Protein AF-A0A671T9F7-F1 (afdb_monomer)

Foldseek 3Di:
DDDDPPPPVVVVVLLCLQLVLLVVLLVVLVVLLVQLVVVVVVVVVVPPDDDDDPDPDVSVVSNVSSVVSNVVSVVSNVVSVVCVVCVVVVLVVVLVVQLVVQLVLLLCCVVDPVSVVVNCCLCVVQLAAHAVFVCSCVNPQPPGDDPVSRVRRGPRHSSVSVVVVVVVVSVVVSVVSVVVVVVVVVVVVD

Sequence (190 aa):
QYGSESCNWSDYIFKYLLVTSNLLFSVLGLVTLVVGLWGLINKESFAQEKISGIGTDPMLLFCFLGLVLALLSLMGCVGALRENMCLLHLQGQIAEYLRSGMLAAMVRYQDDLDLRFITDEIQTGLQCCGADTYRDWEINELEGPNKDKQELNRNTHVTDIIINSNIIILSLIIIIKFIIFVILLTVIIS

Structure (mmCIF, N/CA/C/O backbone):
data_AF-A0A671T9F7-F1
#
_entry.id   AF-A0A671T9F7-F1
#
loop_
_atom_site.group_PDB
_atom_site.id
_atom_site.type_symbol
_atom_site.label_atom_id
_atom_site.label_alt_id
_atom_site.label_comp_id
_atom_site.label_asym_id
_atom_site.label_entity_id
_atom_site.label_seq_id
_atom_site.pdbx_PDB_ins_code
_atom_site.Cartn_x
_atom_site.Cartn_y
_atom_site.Cartn_z
_atom_site.occupancy
_atom_site.B_iso_or_equiv
_atom_site.auth_seq_id
_atom_site.auth_comp_id
_atom_site.auth_asym_id
_atom_site.auth_atom_id
_atom_site.pdbx_PDB_model_num
ATOM 1 N N . GLN A 1 1 ? 8.275 -19.796 -24.491 1.00 28.75 1 GLN A N 1
ATOM 2 C CA . GLN A 1 1 ? 8.482 -20.724 -23.362 1.00 28.75 1 GLN A CA 1
ATOM 3 C C . GLN A 1 1 ? 7.890 -20.027 -22.146 1.00 28.75 1 GLN A C 1
ATOM 5 O O . GLN A 1 1 ? 8.387 -18.974 -21.780 1.00 28.75 1 GLN A O 1
ATOM 10 N N . TYR A 1 2 ? 6.740 -20.508 -21.664 1.00 28.69 2 TYR A N 1
ATOM 11 C CA . TYR A 1 2 ? 6.030 -19.972 -20.495 1.00 28.69 2 TYR A CA 1
ATOM 12 C C . TYR A 1 2 ? 6.925 -20.164 -19.263 1.00 28.69 2 TYR A C 1
ATOM 14 O O . TYR A 1 2 ? 7.095 -21.290 -18.800 1.00 28.69 2 TYR A O 1
ATOM 22 N N . GLY A 1 3 ? 7.576 -19.094 -18.813 1.00 26.33 3 GLY A N 1
ATOM 23 C CA . GLY A 1 3 ? 8.544 -19.109 -17.722 1.00 26.33 3 GLY A CA 1
ATOM 24 C C . GLY A 1 3 ? 8.039 -18.273 -16.557 1.00 26.33 3 GLY A C 1
ATOM 25 O O . GLY A 1 3 ? 8.060 -17.053 -16.632 1.00 26.33 3 GLY A O 1
ATOM 26 N N . SER A 1 4 ? 7.587 -18.977 -15.518 1.00 29.03 4 SER A N 1
ATOM 27 C CA . SER A 1 4 ? 7.394 -18.518 -14.137 1.00 29.03 4 SER A CA 1
ATOM 28 C C . SER A 1 4 ? 6.513 -17.283 -13.909 1.00 29.03 4 SER A C 1
ATOM 30 O O . SER A 1 4 ? 6.998 -16.218 -13.537 1.00 29.03 4 SER A O 1
ATOM 32 N N . GLU A 1 5 ? 5.192 -17.487 -13.922 1.00 39.34 5 GLU A N 1
ATOM 33 C CA . GLU A 1 5 ? 4.352 -16.887 -12.877 1.00 39.34 5 GLU A CA 1
ATOM 34 C C . GLU A 1 5 ? 4.777 -17.520 -11.542 1.00 39.34 5 GLU A C 1
ATOM 36 O O . GLU A 1 5 ? 4.206 -18.509 -11.076 1.00 39.34 5 GLU A O 1
ATOM 41 N N . SER A 1 6 ? 5.864 -17.018 -10.956 1.00 34.47 6 SER A N 1
ATOM 42 C CA . SER A 1 6 ? 6.226 -17.346 -9.583 1.00 34.47 6 SER A CA 1
ATOM 43 C C . SER A 1 6 ? 5.101 -16.821 -8.704 1.00 34.47 6 SER A C 1
ATOM 45 O O . SER A 1 6 ? 4.991 -15.624 -8.457 1.00 34.47 6 SER A O 1
ATOM 47 N N . CYS A 1 7 ? 4.226 -17.723 -8.272 1.00 44.38 7 CYS A N 1
ATOM 48 C CA . CYS A 1 7 ? 3.241 -17.471 -7.237 1.00 44.38 7 CYS A CA 1
ATOM 49 C C . CYS A 1 7 ? 4.018 -17.048 -5.979 1.00 44.38 7 CYS A C 1
ATOM 51 O O . CYS A 1 7 ? 4.532 -17.895 -5.245 1.00 44.38 7 CYS A O 1
ATOM 53 N N . ASN A 1 8 ? 4.208 -15.742 -5.778 1.00 51.34 8 ASN A N 1
ATOM 54 C CA . ASN A 1 8 ? 4.969 -15.225 -4.652 1.00 51.34 8 ASN A CA 1
ATOM 55 C C . ASN A 1 8 ? 4.189 -15.553 -3.379 1.00 51.34 8 ASN A C 1
ATOM 57 O O . ASN A 1 8 ? 3.199 -14.906 -3.045 1.00 51.34 8 ASN A O 1
ATOM 61 N N . TRP A 1 9 ? 4.633 -16.580 -2.652 1.00 51.62 9 TRP A N 1
ATOM 62 C CA . TRP A 1 9 ? 4.086 -16.970 -1.348 1.00 51.62 9 TRP A CA 1
ATOM 63 C C . TRP A 1 9 ? 3.986 -15.783 -0.382 1.00 51.62 9 TRP A C 1
ATOM 65 O O . TRP A 1 9 ? 3.059 -15.712 0.421 1.00 51.62 9 TRP A O 1
ATOM 75 N N . SER A 1 10 ? 4.904 -14.824 -0.522 1.00 56.19 10 SER A N 1
ATOM 76 C CA . SER A 1 10 ? 4.884 -13.534 0.165 1.00 56.19 10 SER A CA 1
ATOM 77 C C . SER A 1 10 ? 3.550 -12.802 -0.028 1.00 56.19 10 SER A C 1
ATOM 79 O O . SER A 1 10 ? 2.892 -12.449 0.947 1.00 56.19 10 SER A O 1
ATOM 81 N N . ASP A 1 11 ? 3.072 -12.675 -1.269 1.00 62.78 11 ASP A N 1
ATOM 82 C CA . ASP A 1 11 ? 1.835 -11.957 -1.596 1.00 62.78 11 ASP A CA 1
ATOM 83 C C . ASP A 1 11 ? 0.601 -12.645 -1.007 1.00 62.78 11 ASP A C 1
ATOM 85 O O . ASP A 1 11 ? -0.333 -11.983 -0.550 1.00 62.78 11 ASP A O 1
ATOM 89 N N . TYR A 1 12 ? 0.605 -13.980 -0.953 1.00 64.62 12 TYR A N 1
ATOM 90 C CA . TYR A 1 12 ? -0.445 -14.749 -0.281 1.00 64.62 12 TYR A CA 1
ATOM 91 C C . TYR A 1 12 ? -0.461 -14.497 1.225 1.00 64.62 12 TYR A C 1
ATOM 93 O O . TYR A 1 12 ? -1.533 -14.295 1.800 1.00 64.62 12 TYR A O 1
ATOM 101 N N . ILE A 1 13 ? 0.714 -14.464 1.858 1.00 66.25 13 ILE A N 1
ATOM 102 C CA . ILE A 1 13 ? 0.853 -14.180 3.288 1.00 66.25 13 ILE A CA 1
ATOM 103 C C . ILE A 1 13 ? 0.361 -12.760 3.597 1.00 66.25 13 ILE A C 1
ATOM 105 O O . ILE A 1 13 ? -0.423 -12.585 4.530 1.00 66.25 13 ILE A O 1
ATOM 109 N N . PHE A 1 14 ? 0.719 -11.754 2.792 1.00 69.56 14 PHE A N 1
ATOM 110 C CA . PHE A 1 14 ? 0.261 -10.375 3.008 1.00 69.56 14 PHE A CA 1
ATOM 111 C C . PHE A 1 14 ? -1.249 -10.225 2.881 1.00 69.56 14 PHE A C 1
ATOM 113 O O . PHE A 1 14 ? -1.880 -9.594 3.731 1.00 69.56 14 PHE A O 1
ATOM 120 N N . LYS A 1 15 ? -1.848 -10.848 1.864 1.00 71.38 15 LYS A N 1
ATOM 121 C CA . LYS A 1 15 ? -3.303 -10.843 1.668 1.00 71.38 15 LYS A CA 1
ATOM 122 C C . LYS A 1 15 ? -4.018 -11.510 2.830 1.00 71.38 15 LYS A C 1
ATOM 124 O O . LYS A 1 15 ? -4.991 -10.966 3.350 1.00 71.38 15 LYS A O 1
ATOM 129 N N . TYR A 1 16 ? -3.510 -12.660 3.266 1.00 74.31 16 TYR A N 1
ATOM 130 C CA . TYR A 1 16 ? -4.075 -13.386 4.393 1.00 74.31 16 TYR A CA 1
ATOM 131 C C . TYR A 1 16 ? -3.996 -12.565 5.687 1.00 74.31 16 TYR A C 1
ATOM 133 O O . TYR A 1 16 ? -4.992 -12.462 6.403 1.00 74.31 16 TYR A O 1
ATOM 141 N N . LEU A 1 17 ? -2.865 -11.908 5.960 1.00 75.31 17 LEU A N 1
ATOM 142 C CA . LEU A 1 17 ? -2.690 -11.042 7.132 1.00 75.31 17 LEU A CA 1
ATOM 143 C C . LEU A 1 17 ? -3.594 -9.796 7.090 1.00 75.31 17 LEU A C 1
ATOM 145 O O . LEU A 1 17 ? -4.214 -9.452 8.101 1.00 75.31 17 LEU A O 1
ATOM 149 N N . LEU A 1 18 ? -3.729 -9.137 5.934 1.00 74.75 18 LEU A N 1
ATOM 150 C CA . LEU A 1 18 ? -4.614 -7.978 5.746 1.00 74.75 18 LEU A CA 1
ATOM 151 C C . LEU A 1 18 ? -6.091 -8.337 5.929 1.00 74.75 18 LEU A C 1
ATOM 153 O O . LEU A 1 18 ? -6.807 -7.650 6.659 1.00 74.75 18 LEU A O 1
ATOM 157 N N . VAL A 1 19 ? -6.548 -9.416 5.290 1.00 81.56 19 VAL A N 1
ATOM 158 C CA . VAL A 1 19 ? -7.948 -9.858 5.368 1.00 81.56 19 VAL A CA 1
ATOM 159 C C . VAL A 1 19 ? -8.278 -10.335 6.778 1.00 81.56 19 VAL A C 1
ATO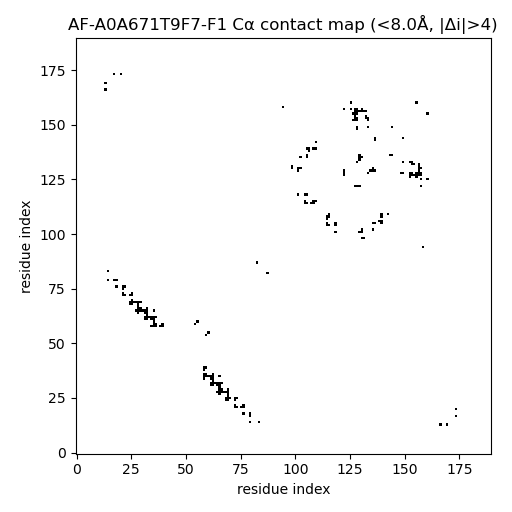M 161 O O . VAL A 1 19 ? -9.282 -9.906 7.345 1.00 81.56 19 VAL A O 1
ATOM 164 N N . THR A 1 20 ? -7.418 -11.162 7.376 1.00 81.06 20 THR A N 1
ATOM 165 C CA . THR A 1 20 ? -7.643 -11.697 8.726 1.00 81.06 20 THR A CA 1
ATOM 166 C C . THR A 1 20 ? -7.662 -10.581 9.768 1.00 81.06 20 THR A C 1
ATOM 168 O O . THR A 1 20 ? -8.555 -10.549 10.612 1.00 81.06 20 THR A O 1
ATOM 171 N N . SER A 1 21 ? -6.733 -9.619 9.694 1.00 80.50 21 SER A N 1
ATOM 172 C CA . SER A 1 21 ? -6.729 -8.484 10.623 1.00 80.50 21 SER A CA 1
ATOM 173 C C . SER A 1 21 ? -7.965 -7.597 10.451 1.00 80.50 21 SER A C 1
ATOM 175 O O . SER A 1 21 ? -8.641 -7.319 11.439 1.00 80.50 21 SER A O 1
ATOM 177 N N . ASN A 1 22 ? -8.330 -7.206 9.224 1.00 83.44 22 ASN A N 1
ATOM 178 C CA . ASN A 1 22 ? -9.527 -6.390 8.983 1.00 83.44 22 ASN A CA 1
ATOM 179 C C . ASN A 1 22 ? -10.819 -7.085 9.442 1.00 83.44 22 ASN A C 1
ATOM 181 O O . ASN A 1 22 ? -11.692 -6.424 10.005 1.00 83.44 22 ASN A O 1
ATOM 185 N N . LEU A 1 23 ? -10.923 -8.408 9.273 1.00 84.75 23 LEU A N 1
ATOM 186 C CA . LEU A 1 23 ? -12.053 -9.193 9.769 1.00 84.75 23 LEU A CA 1
ATOM 187 C C . LEU A 1 23 ? -12.132 -9.166 11.303 1.00 84.75 23 LEU A C 1
ATOM 189 O O . LEU A 1 23 ? -13.203 -8.911 11.852 1.00 84.75 23 LEU A O 1
ATOM 193 N N . LEU A 1 24 ? -11.006 -9.369 11.997 1.00 84.25 24 LEU A N 1
ATOM 194 C CA . LEU A 1 24 ? -10.940 -9.294 13.462 1.00 84.25 24 LEU A CA 1
ATOM 195 C C . LEU A 1 24 ? -11.370 -7.912 13.977 1.00 84.25 24 LEU A C 1
ATOM 197 O O . LEU A 1 24 ? -12.186 -7.825 14.893 1.00 84.25 24 LEU A O 1
ATOM 201 N N . PHE A 1 25 ? -10.891 -6.829 13.357 1.00 84.31 25 PHE A N 1
ATOM 202 C CA . PHE A 1 25 ? -11.296 -5.465 13.720 1.00 84.31 25 PHE A CA 1
ATOM 203 C C . PHE A 1 25 ? -12.773 -5.181 13.439 1.00 84.31 25 PHE A C 1
ATOM 205 O O . PHE A 1 25 ? -13.404 -4.452 14.202 1.00 84.31 25 PHE A O 1
ATOM 212 N N . SER A 1 26 ? -13.337 -5.776 12.388 1.00 86.44 26 SER A N 1
ATOM 213 C CA . SER A 1 26 ? -14.766 -5.670 12.091 1.00 86.44 26 SER A CA 1
ATOM 214 C C . SER A 1 26 ? -15.620 -6.334 13.167 1.00 86.44 26 SER A C 1
ATOM 216 O O . SER A 1 26 ? -16.566 -5.721 13.665 1.00 86.44 26 SER A O 1
ATOM 218 N N . VAL A 1 27 ? -15.237 -7.542 13.599 1.00 87.88 27 VAL A N 1
ATOM 219 C CA . VAL A 1 27 ? -15.910 -8.254 14.695 1.00 87.88 27 VAL A CA 1
ATOM 220 C C . VAL A 1 27 ? -15.827 -7.451 15.994 1.00 87.88 27 VAL A C 1
ATOM 222 O O . VAL A 1 27 ? -16.843 -7.265 16.659 1.00 87.88 27 VAL A O 1
ATOM 225 N N . LEU A 1 28 ? -14.652 -6.916 16.334 1.00 85.69 28 LEU A N 1
ATOM 226 C CA . LEU A 1 28 ? -14.475 -6.089 17.531 1.00 85.69 28 LEU A CA 1
ATOM 227 C C . LEU A 1 28 ? -15.303 -4.799 17.476 1.00 85.69 28 LEU A C 1
ATOM 229 O O . LEU A 1 28 ? -15.993 -4.485 18.442 1.00 85.69 28 LEU A O 1
ATOM 233 N N . GLY A 1 29 ? -15.298 -4.087 16.344 1.00 88.88 29 GLY A N 1
ATOM 234 C CA . GLY A 1 29 ? -16.113 -2.885 16.150 1.00 88.88 29 GLY A CA 1
ATOM 235 C C . GLY A 1 29 ? -17.610 -3.163 16.306 1.00 88.88 29 GLY A C 1
ATOM 236 O O . GLY A 1 29 ? -18.311 -2.401 16.972 1.00 88.88 29 GLY A O 1
ATOM 237 N N . LEU A 1 30 ? -18.090 -4.294 15.774 1.00 90.75 30 LEU A N 1
ATOM 238 C CA . LEU A 1 30 ? -19.479 -4.727 15.930 1.00 90.75 30 LEU A CA 1
ATOM 239 C C . LEU A 1 30 ? -19.817 -5.062 17.389 1.00 90.75 30 LEU A C 1
ATOM 241 O O . LEU A 1 30 ? -20.865 -4.646 17.873 1.00 90.75 30 LEU A O 1
ATOM 245 N N . VAL A 1 31 ? -18.932 -5.760 18.109 1.00 90.19 31 VAL A N 1
ATOM 246 C CA . VAL A 1 31 ? -19.120 -6.058 19.541 1.00 90.19 31 VAL A CA 1
ATOM 247 C C . VAL A 1 31 ? -19.207 -4.765 20.353 1.00 90.19 31 VAL A C 1
ATOM 249 O O . VAL A 1 31 ? -20.138 -4.604 21.140 1.00 90.19 31 VAL A O 1
ATOM 252 N N . THR A 1 32 ? -18.297 -3.812 20.134 1.00 86.56 32 THR A N 1
ATOM 253 C CA . THR A 1 32 ? -18.329 -2.512 20.822 1.00 86.56 32 THR A CA 1
ATOM 254 C C . THR A 1 32 ? -19.602 -1.724 20.500 1.00 86.56 32 THR A C 1
ATOM 256 O O . THR A 1 32 ? -20.193 -1.123 21.397 1.00 86.56 32 THR A O 1
ATOM 259 N N . LEU A 1 33 ? -20.074 -1.770 19.250 1.00 90.69 33 LEU A N 1
ATOM 260 C CA . LEU A 1 33 ? -21.327 -1.137 18.836 1.00 90.69 33 LEU A CA 1
ATOM 261 C C . LEU A 1 33 ? -22.542 -1.774 19.526 1.00 90.69 33 LEU A C 1
ATOM 263 O O . LEU A 1 33 ? -23.392 -1.054 20.045 1.00 90.69 33 LEU A O 1
ATOM 267 N N . VAL A 1 34 ? -22.603 -3.108 19.594 1.00 92.19 34 VAL A N 1
ATOM 268 C CA . VAL A 1 34 ? -23.672 -3.834 20.300 1.00 92.19 34 VAL A CA 1
ATOM 269 C C . VAL A 1 34 ? -23.678 -3.485 21.788 1.00 92.19 34 VAL A C 1
ATOM 271 O O . VAL A 1 34 ? -24.742 -3.214 22.336 1.00 92.19 34 VAL A O 1
ATOM 274 N N . VAL A 1 35 ? -22.509 -3.425 22.436 1.00 88.56 35 VAL A N 1
ATOM 275 C CA . VAL A 1 35 ? -22.391 -3.025 23.850 1.00 88.56 35 VAL A CA 1
ATOM 276 C C . VAL A 1 35 ? -22.862 -1.582 24.065 1.00 88.56 35 VAL A C 1
ATOM 278 O O . VAL A 1 35 ? -23.612 -1.319 25.006 1.00 88.56 35 VAL A O 1
ATOM 281 N N . GLY A 1 36 ? -22.480 -0.653 23.182 1.00 88.31 36 GLY A N 1
ATOM 282 C CA . GLY A 1 36 ? -22.924 0.744 23.237 1.00 88.31 36 GLY A CA 1
ATOM 283 C C . GLY A 1 36 ? -24.444 0.887 23.100 1.00 88.31 36 GLY A C 1
ATOM 284 O O . GLY A 1 36 ? -25.076 1.551 23.923 1.00 88.31 36 GLY A O 1
ATOM 285 N N . LEU A 1 37 ? -25.042 0.207 22.115 1.00 89.75 37 LEU A N 1
ATOM 286 C CA . LEU A 1 37 ? -26.493 0.195 21.896 1.00 89.75 37 LEU A CA 1
ATOM 287 C C . LEU A 1 37 ? -27.252 -0.463 23.050 1.00 89.75 37 LEU A C 1
ATOM 289 O O . LEU A 1 37 ? -28.257 0.075 23.504 1.00 89.75 37 LEU A O 1
ATOM 293 N N . TRP A 1 38 ? -26.762 -1.598 23.555 1.00 89.00 38 TRP A N 1
ATOM 294 C CA . TRP A 1 38 ? -27.339 -2.273 24.718 1.00 89.00 38 TRP A CA 1
ATOM 295 C C . TRP A 1 38 ? -27.359 -1.355 25.943 1.00 89.00 38 TRP A C 1
ATOM 297 O O . TRP A 1 38 ? -28.351 -1.280 26.668 1.00 89.00 38 TRP A O 1
ATOM 307 N N . GLY A 1 39 ? -26.274 -0.607 26.148 1.00 85.00 39 GLY A N 1
ATOM 308 C CA . GLY A 1 39 ? -26.187 0.404 27.189 1.00 85.00 39 GLY A CA 1
ATOM 309 C C . GLY A 1 39 ? -27.213 1.527 27.031 1.00 85.00 39 GLY A C 1
ATOM 310 O O . GLY A 1 39 ? -27.892 1.877 27.997 1.00 85.00 39 GLY A O 1
ATOM 311 N N . LEU A 1 40 ? -27.350 2.061 25.814 1.00 82.88 40 LEU A N 1
ATOM 312 C CA . LEU A 1 40 ? -28.310 3.120 25.493 1.00 82.88 40 LEU A CA 1
ATOM 313 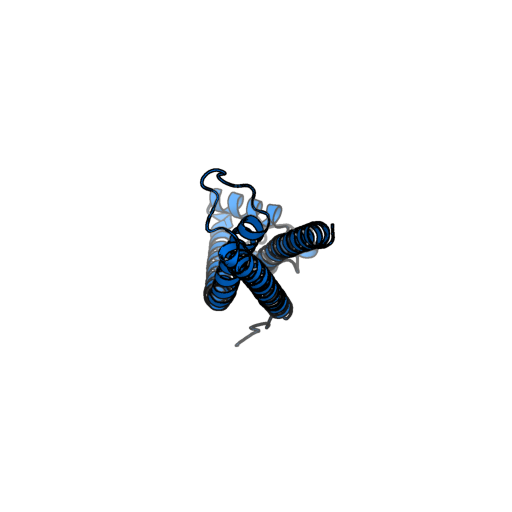C C . LEU A 1 40 ? -29.754 2.660 25.719 1.00 82.88 40 LEU A C 1
ATOM 315 O O . LEU A 1 40 ? -30.490 3.340 26.423 1.00 82.88 40 LEU A O 1
ATOM 319 N N . ILE A 1 41 ? -30.138 1.479 25.224 1.00 83.25 41 ILE A N 1
ATOM 320 C CA . ILE A 1 41 ? -31.500 0.935 25.382 1.00 83.25 41 ILE A CA 1
ATOM 321 C C . ILE A 1 41 ? -31.871 0.789 26.865 1.00 83.25 41 ILE A C 1
ATOM 323 O O . ILE A 1 41 ? -32.971 1.158 27.278 1.00 83.25 41 ILE A O 1
ATOM 327 N N . ASN A 1 42 ? -30.942 0.301 27.689 1.00 79.56 42 ASN A N 1
ATOM 328 C CA . ASN A 1 42 ? -31.188 0.129 29.121 1.00 79.56 42 ASN A CA 1
ATOM 329 C C . ASN A 1 42 ? -31.214 1.463 29.891 1.00 79.56 42 ASN A C 1
ATOM 331 O O . ASN A 1 42 ? -31.874 1.547 30.926 1.00 79.56 42 ASN A O 1
ATOM 335 N N . LYS A 1 43 ? -30.538 2.510 29.393 1.00 68.12 43 LYS A N 1
ATOM 336 C CA . LYS A 1 43 ? -30.626 3.879 29.933 1.00 68.12 43 LYS A CA 1
ATOM 337 C C . LYS A 1 43 ? -31.916 4.597 29.524 1.00 68.12 43 LYS A C 1
ATOM 339 O O . LYS A 1 43 ? -32.504 5.284 30.355 1.00 68.12 43 LYS A O 1
ATOM 344 N N . GLU A 1 44 ? -32.372 4.426 28.284 1.00 60.38 44 GLU A N 1
ATOM 345 C CA . GLU A 1 44 ? -33.596 5.043 27.741 1.00 60.38 44 GLU A CA 1
ATOM 346 C C . GLU A 1 44 ? -34.839 4.659 28.563 1.00 60.38 44 GLU A C 1
ATOM 348 O O . GLU A 1 44 ? -35.689 5.506 28.828 1.00 60.38 44 GLU A O 1
ATOM 353 N N . SER A 1 45 ? -34.899 3.428 29.090 1.00 54.12 45 SER A N 1
ATOM 354 C CA . SER A 1 45 ? -35.980 2.985 29.990 1.00 54.12 45 SER A CA 1
ATOM 355 C C . SER A 1 45 ? -36.062 3.762 31.319 1.00 54.12 45 SER A C 1
ATOM 357 O O . SER A 1 45 ? -37.071 3.647 32.013 1.00 54.12 45 SER A O 1
ATOM 359 N N . PHE A 1 46 ? -35.029 4.528 31.690 1.00 54.03 46 PHE A N 1
ATOM 360 C CA . PHE A 1 46 ? -34.959 5.325 32.924 1.00 54.03 46 PHE A CA 1
ATOM 361 C C . PHE A 1 46 ? -34.957 6.847 32.679 1.00 54.03 46 PHE A C 1
ATOM 363 O O . PHE A 1 46 ? -35.158 7.610 33.622 1.00 54.03 46 PHE A O 1
ATOM 370 N N . ALA A 1 47 ? -34.731 7.313 31.444 1.00 52.59 47 ALA A N 1
ATOM 371 C CA . ALA A 1 47 ? -34.372 8.704 31.138 1.00 52.59 47 ALA A CA 1
ATOM 372 C C . ALA A 1 47 ? -35.528 9.597 30.638 1.00 52.59 47 ALA A C 1
ATOM 374 O O . ALA A 1 47 ? -35.279 10.652 30.055 1.00 52.59 47 ALA A O 1
ATOM 375 N N . GLN A 1 48 ? -36.792 9.245 30.905 1.00 47.62 48 GLN A N 1
ATOM 376 C CA . GLN A 1 48 ? -37.936 10.101 30.549 1.00 47.62 48 GLN A CA 1
ATOM 377 C C . GLN A 1 48 ? -37.977 11.447 31.324 1.00 47.62 48 GLN A C 1
ATOM 379 O O . GLN A 1 48 ? -38.795 12.305 31.008 1.00 47.62 48 GLN A O 1
ATOM 384 N N . GLU A 1 49 ? -37.058 11.688 32.271 1.00 52.50 49 GLU A N 1
ATOM 385 C CA . GLU A 1 49 ? -36.851 12.989 32.927 1.00 52.50 49 GLU A CA 1
ATOM 386 C C . GLU A 1 49 ? -35.364 13.385 33.027 1.00 52.50 49 GLU A C 1
ATOM 388 O O . GLU A 1 49 ? -34.768 13.349 34.100 1.00 52.50 49 GLU A O 1
ATOM 393 N N . LYS A 1 50 ? -34.734 13.819 31.933 1.00 49.47 50 LYS A N 1
ATOM 394 C CA . LYS A 1 50 ? -33.802 14.962 32.001 1.00 49.47 50 LYS A CA 1
ATOM 395 C C . LYS A 1 50 ? -33.409 15.444 30.617 1.00 49.47 50 LYS A C 1
ATOM 397 O O . LYS A 1 50 ? -32.534 14.909 29.946 1.00 49.47 50 LYS A O 1
ATOM 402 N N . ILE A 1 51 ? -34.038 16.544 30.236 1.00 66.69 51 ILE A N 1
ATOM 403 C CA . ILE A 1 51 ? -33.521 17.457 29.228 1.00 66.69 51 ILE A CA 1
ATOM 404 C C . ILE A 1 51 ? -32.271 18.112 29.835 1.00 66.69 51 ILE A C 1
ATOM 406 O O . ILE A 1 51 ? -32.369 18.676 30.927 1.00 66.69 51 ILE A O 1
ATOM 410 N N . SER A 1 52 ? -31.143 18.060 29.114 1.00 51.06 52 SER A N 1
ATOM 411 C CA . SER A 1 52 ? -29.928 18.911 29.197 1.00 51.06 52 SER A CA 1
ATOM 412 C C . SER A 1 52 ? -28.636 18.126 29.446 1.00 51.06 52 SER A C 1
ATOM 414 O O . SER A 1 52 ? -28.331 17.750 30.574 1.00 51.06 52 SER A O 1
ATOM 416 N N . GLY A 1 53 ? -27.827 17.974 28.396 1.00 51.91 53 GLY A N 1
ATOM 417 C CA . GLY A 1 53 ? -26.442 17.517 28.513 1.00 51.91 53 GLY A CA 1
ATOM 418 C C . GLY A 1 53 ? -25.909 16.939 27.211 1.00 51.91 53 GLY A C 1
ATOM 419 O O . GLY A 1 53 ? -25.894 15.730 27.027 1.00 51.91 53 GLY A O 1
ATOM 420 N N . ILE A 1 54 ? -25.486 17.800 26.287 1.00 55.47 54 ILE A N 1
ATOM 421 C CA . ILE A 1 54 ? -24.812 17.380 25.056 1.00 55.47 54 ILE A CA 1
ATOM 422 C C . ILE A 1 54 ? -23.456 16.758 25.436 1.00 55.47 54 ILE A C 1
ATOM 424 O O . ILE A 1 54 ? -22.537 17.472 25.822 1.00 55.47 54 ILE A O 1
ATOM 428 N N . GLY A 1 55 ? -23.324 15.438 25.272 1.00 54.56 55 GLY A N 1
ATOM 429 C CA . GLY A 1 55 ? -22.121 14.877 24.645 1.00 54.56 55 GLY A CA 1
ATOM 430 C C . GLY A 1 55 ? -21.081 14.131 25.490 1.00 54.56 55 GLY A C 1
ATOM 431 O O . GLY A 1 55 ? -19.996 13.904 24.964 1.00 54.56 55 GLY A O 1
ATOM 432 N N . THR A 1 56 ? -21.349 13.706 26.729 1.00 60.75 56 THR A N 1
ATOM 433 C CA . THR A 1 56 ? -20.384 12.890 27.514 1.00 60.75 56 THR A CA 1
ATOM 434 C C . THR A 1 56 ? -20.982 11.620 28.122 1.00 60.75 56 THR A C 1
ATOM 436 O O . THR A 1 56 ? -20.554 11.157 29.177 1.00 60.75 56 THR A O 1
ATOM 439 N N . ASP A 1 57 ? -21.948 10.997 27.445 1.00 71.88 57 ASP A N 1
ATOM 440 C CA . ASP A 1 57 ? -22.380 9.652 27.818 1.00 71.88 57 ASP A CA 1
ATOM 441 C C . ASP A 1 57 ? -21.365 8.604 27.323 1.00 71.88 57 ASP A C 1
ATOM 443 O O . ASP A 1 57 ? -21.189 8.454 26.110 1.00 71.88 57 ASP A O 1
ATOM 447 N N . PRO A 1 58 ? -20.726 7.819 28.214 1.00 75.50 58 PRO A N 1
ATOM 448 C CA . PRO A 1 58 ? -19.716 6.831 27.819 1.00 75.50 58 PRO A CA 1
ATOM 449 C C . PRO A 1 58 ? -20.276 5.783 26.843 1.00 75.50 58 PRO A C 1
ATOM 451 O O . PRO A 1 58 ? -19.574 5.326 25.948 1.00 75.50 58 PRO A O 1
ATOM 454 N N . MET A 1 59 ? -21.569 5.458 26.944 1.00 81.12 59 MET A N 1
ATOM 455 C CA . MET A 1 59 ? -22.261 4.529 26.036 1.00 81.12 59 MET A CA 1
ATOM 456 C C . MET A 1 59 ? -22.430 5.088 24.617 1.00 81.12 59 MET A C 1
ATOM 458 O O . MET A 1 59 ? -22.318 4.344 23.643 1.00 81.12 59 MET A O 1
ATOM 462 N N . LEU A 1 60 ? -22.637 6.402 24.491 1.00 82.19 60 LEU A N 1
ATOM 463 C CA . LEU A 1 60 ? -22.701 7.085 23.202 1.00 82.19 60 LEU A CA 1
ATOM 464 C C . LEU A 1 60 ? -21.314 7.097 22.545 1.00 82.19 60 LEU A C 1
ATOM 466 O O . LEU A 1 60 ? -21.195 6.801 21.358 1.00 82.19 60 LEU A O 1
ATOM 470 N N . LEU A 1 61 ? -20.257 7.321 23.334 1.00 81.75 61 LEU A N 1
ATOM 471 C CA . LEU A 1 61 ? -18.870 7.233 22.873 1.00 81.75 61 LEU A CA 1
ATOM 472 C C . LEU A 1 61 ? -18.521 5.829 22.349 1.00 81.75 61 LEU A C 1
ATOM 474 O O . LEU A 1 61 ? -17.963 5.716 21.258 1.00 81.75 61 LEU A O 1
ATOM 478 N N . PHE A 1 62 ? -18.923 4.763 23.050 1.00 83.12 62 PHE A N 1
ATOM 479 C CA . PHE A 1 62 ? -18.766 3.387 22.559 1.00 83.12 62 PHE A CA 1
ATOM 480 C C . PHE A 1 62 ? -19.540 3.125 21.259 1.00 83.12 62 PHE A C 1
ATOM 482 O O . PHE A 1 62 ? -19.018 2.458 20.366 1.00 83.12 62 PHE A O 1
ATOM 489 N N . CYS A 1 63 ? -20.743 3.684 21.105 1.00 87.56 63 CYS A N 1
ATOM 490 C CA . CYS A 1 63 ? -21.533 3.537 19.882 1.00 87.56 63 CYS A CA 1
ATOM 491 C C . CYS A 1 63 ? -20.871 4.226 18.674 1.00 87.56 63 CYS A C 1
ATOM 493 O O . CYS A 1 63 ? -20.737 3.613 17.614 1.00 87.56 63 CYS A O 1
ATOM 495 N N . PHE A 1 64 ? -20.411 5.474 18.832 1.00 86.44 64 PHE A N 1
ATOM 496 C CA . PHE A 1 64 ? -19.698 6.204 17.776 1.00 86.44 64 PHE A CA 1
ATOM 497 C C . PHE A 1 64 ? -18.377 5.522 17.409 1.00 86.44 64 PHE A C 1
ATOM 499 O O . PHE A 1 64 ? -18.081 5.339 16.228 1.00 86.44 64 PHE A O 1
ATOM 506 N N . LEU A 1 65 ? -17.605 5.099 18.410 1.00 84.81 65 LEU A N 1
ATOM 507 C CA . LEU A 1 65 ? -16.326 4.429 18.202 1.00 84.81 65 LEU A CA 1
ATOM 508 C C . LEU A 1 65 ? -16.500 3.066 17.517 1.00 84.81 65 LEU A C 1
ATOM 510 O O . LEU A 1 65 ? -15.809 2.782 16.541 1.00 84.81 65 LEU A O 1
ATOM 514 N N . GLY A 1 66 ? -17.458 2.253 17.972 1.00 87.62 66 GLY A N 1
ATOM 515 C CA . GLY A 1 66 ? -17.790 0.966 17.359 1.00 87.62 66 GLY A CA 1
ATOM 516 C C . GLY A 1 66 ? -18.250 1.108 15.906 1.00 87.62 66 GLY A C 1
ATOM 517 O O . GLY A 1 66 ? -17.801 0.353 15.043 1.00 87.62 66 GLY A O 1
ATOM 518 N N . LEU A 1 67 ? -19.066 2.126 15.604 1.00 89.19 67 LEU A N 1
ATOM 519 C CA . LEU A 1 67 ? -19.528 2.410 14.242 1.00 89.19 67 LEU A CA 1
ATOM 520 C C . LEU A 1 67 ? -18.372 2.802 13.317 1.00 89.19 67 LEU A C 1
ATOM 522 O O . LEU A 1 67 ? -18.247 2.259 12.221 1.00 89.19 67 LEU A O 1
ATOM 526 N N . VAL A 1 68 ? -17.503 3.714 13.759 1.00 87.31 68 VAL A N 1
ATOM 527 C CA . VAL A 1 68 ? -16.335 4.143 12.978 1.00 87.31 68 VAL A CA 1
ATOM 528 C C . VAL A 1 68 ? -15.391 2.965 12.723 1.00 87.31 68 VAL A C 1
ATOM 530 O O . VAL A 1 68 ? -14.973 2.755 11.585 1.00 87.31 68 VAL A O 1
ATOM 533 N N . LEU A 1 69 ? -15.106 2.144 13.738 1.00 85.25 69 LEU A N 1
ATOM 534 C CA . LEU A 1 69 ? -14.256 0.956 13.597 1.00 85.25 69 LEU A CA 1
ATOM 535 C C . LEU A 1 69 ? -14.862 -0.088 12.647 1.00 85.25 69 LEU A C 1
ATOM 537 O O . LEU A 1 69 ? -14.146 -0.651 11.814 1.00 85.25 69 LEU A O 1
ATOM 541 N N . ALA A 1 70 ? -16.175 -0.321 12.716 1.00 86.88 70 ALA A N 1
ATOM 542 C CA . ALA A 1 70 ? -16.878 -1.226 11.808 1.00 86.88 70 ALA A CA 1
ATOM 543 C C . ALA A 1 70 ? -16.850 -0.717 10.354 1.00 86.88 70 ALA A C 1
ATOM 545 O O . ALA A 1 70 ? -16.565 -1.483 9.439 1.00 86.88 70 ALA A O 1
ATOM 546 N N . LEU A 1 71 ? -17.074 0.579 10.118 1.00 86.88 71 LEU A N 1
ATOM 547 C CA . LEU A 1 71 ? -17.047 1.152 8.767 1.00 86.88 71 LEU A CA 1
ATOM 548 C C . LEU A 1 71 ? -15.638 1.155 8.161 1.00 86.88 71 LEU A C 1
ATOM 550 O O . LEU A 1 71 ? -15.468 0.769 7.005 1.00 86.88 71 LEU A O 1
ATOM 554 N N . LEU A 1 72 ? -14.620 1.540 8.937 1.00 83.88 72 LEU A N 1
ATOM 555 C CA . LEU A 1 72 ? -13.224 1.524 8.490 1.00 83.88 72 LEU A CA 1
ATOM 556 C C . LEU A 1 72 ? -12.750 0.103 8.157 1.00 83.88 72 LEU A C 1
ATOM 558 O O . LEU A 1 72 ? -12.074 -0.103 7.150 1.00 83.88 72 LEU A O 1
ATOM 562 N N . SER A 1 73 ? -13.131 -0.887 8.967 1.00 85.38 73 SER A N 1
ATOM 563 C CA . SER A 1 73 ? -12.787 -2.292 8.719 1.00 85.38 73 SER A CA 1
ATOM 564 C C . SER A 1 73 ? -13.541 -2.883 7.527 1.00 85.38 73 SER A C 1
ATOM 566 O O . SER A 1 73 ? -12.926 -3.578 6.724 1.00 85.38 73 SER A O 1
ATOM 568 N N . LEU A 1 74 ? -14.825 -2.560 7.334 1.00 82.50 74 LEU A N 1
ATOM 569 C CA . LEU A 1 74 ? -15.597 -2.985 6.159 1.00 82.50 74 LEU A CA 1
ATOM 570 C C . LEU A 1 74 ? -15.046 -2.381 4.863 1.00 82.50 74 LEU A C 1
ATOM 572 O O . LEU A 1 74 ? -14.861 -3.105 3.885 1.00 82.50 74 LEU A O 1
ATOM 576 N N . MET A 1 75 ? -14.717 -1.085 4.863 1.00 81.75 75 MET A N 1
ATOM 577 C CA . MET A 1 75 ? -14.029 -0.449 3.736 1.00 81.75 75 MET A CA 1
ATOM 578 C C . MET A 1 75 ? -12.660 -1.090 3.485 1.00 81.75 75 MET A C 1
ATOM 580 O O . MET A 1 75 ? -12.310 -1.319 2.333 1.00 81.75 75 MET A O 1
ATOM 584 N N . GLY A 1 76 ? -11.921 -1.455 4.537 1.00 79.56 76 GLY A N 1
ATOM 585 C CA . GLY A 1 76 ? -10.657 -2.186 4.432 1.00 79.56 76 GLY A CA 1
ATOM 586 C C . GLY A 1 76 ? -10.802 -3.614 3.891 1.00 79.56 76 GLY A C 1
ATOM 587 O O . GLY A 1 76 ? -9.957 -4.057 3.121 1.00 79.56 76 GLY A O 1
ATOM 588 N N . CYS A 1 77 ? -11.874 -4.334 4.234 1.00 78.56 77 CYS A N 1
ATOM 589 C CA . CYS A 1 77 ? -12.182 -5.655 3.678 1.00 78.56 77 CYS A CA 1
ATOM 590 C C . CYS A 1 77 ? -12.538 -5.565 2.190 1.00 78.56 77 CYS A C 1
ATOM 592 O O . CYS A 1 77 ? -12.007 -6.323 1.380 1.00 78.56 77 CYS A O 1
ATOM 594 N N . VAL A 1 78 ? -13.404 -4.617 1.814 1.00 80.94 78 VAL A N 1
ATOM 595 C CA . VAL A 1 78 ? -13.755 -4.365 0.407 1.00 80.94 78 VAL A CA 1
ATOM 596 C C . VAL A 1 78 ? -12.527 -3.889 -0.371 1.00 80.94 78 VAL A C 1
ATOM 598 O O . VAL A 1 78 ? -12.299 -4.361 -1.482 1.00 80.94 78 VAL A O 1
ATOM 601 N N . GLY A 1 79 ? -11.711 -3.021 0.228 1.00 73.06 79 GLY A N 1
ATOM 602 C CA . GLY A 1 79 ? -10.431 -2.555 -0.299 1.00 73.06 79 GLY A CA 1
ATOM 603 C C . GLY A 1 79 ? -9.474 -3.710 -0.569 1.00 73.06 79 GLY A C 1
ATOM 604 O O . GLY A 1 79 ? -9.073 -3.879 -1.709 1.00 73.06 79 GLY A O 1
ATOM 605 N N . ALA A 1 80 ? -9.232 -4.585 0.410 1.00 70.31 80 ALA A N 1
ATOM 606 C CA . ALA A 1 80 ? -8.357 -5.750 0.252 1.00 70.31 80 ALA A CA 1
ATOM 607 C C . ALA A 1 80 ? -8.859 -6.730 -0.829 1.00 70.31 80 ALA A C 1
ATOM 609 O O . ALA A 1 80 ? -8.074 -7.285 -1.601 1.00 70.31 80 ALA A O 1
ATOM 610 N N . LEU A 1 81 ? -10.180 -6.928 -0.933 1.00 66.69 81 LEU A N 1
ATOM 611 C CA . LEU A 1 81 ? -10.783 -7.752 -1.987 1.00 66.69 81 LEU A CA 1
ATOM 612 C C . LEU A 1 81 ? -10.657 -7.105 -3.378 1.00 66.69 81 LEU A C 1
ATOM 614 O O . LEU A 1 81 ? -10.475 -7.817 -4.366 1.00 66.69 81 LEU A O 1
ATOM 618 N N . ARG A 1 82 ? -10.738 -5.771 -3.474 1.00 70.25 82 ARG A N 1
ATOM 619 C CA . ARG A 1 82 ? -10.571 -5.011 -4.727 1.00 70.25 82 ARG A CA 1
ATOM 620 C C . ARG A 1 82 ? -9.106 -4.873 -5.134 1.00 70.25 82 ARG A C 1
ATOM 622 O O . ARG A 1 82 ? -8.796 -5.011 -6.316 1.00 70.25 82 ARG A O 1
ATOM 629 N N . GLU A 1 83 ? -8.214 -4.669 -4.173 1.00 62.22 83 GLU A N 1
ATOM 630 C CA . GLU A 1 83 ? -6.764 -4.652 -4.351 1.00 62.22 83 GLU A CA 1
ATOM 631 C C . GLU A 1 83 ? -6.276 -5.987 -4.901 1.00 62.22 83 GLU A C 1
ATOM 633 O O . GLU A 1 83 ? -5.442 -5.987 -5.789 1.00 62.22 83 GLU A O 1
ATOM 638 N N . ASN A 1 84 ? -6.853 -7.127 -4.518 1.00 59.12 84 ASN A N 1
ATOM 639 C CA . ASN A 1 84 ? -6.452 -8.408 -5.108 1.00 59.12 84 ASN A CA 1
ATOM 640 C C . ASN A 1 84 ? -6.555 -8.458 -6.637 1.00 59.12 84 ASN A C 1
ATOM 642 O O . ASN A 1 84 ? -5.713 -9.090 -7.265 1.00 59.12 84 ASN A O 1
ATOM 646 N N . MET A 1 85 ? -7.548 -7.792 -7.228 1.00 61.47 85 MET A N 1
ATOM 647 C CA . MET A 1 85 ? -7.705 -7.739 -8.683 1.00 61.47 85 MET A CA 1
ATOM 648 C C . MET A 1 85 ? -6.949 -6.559 -9.293 1.00 61.47 85 MET A C 1
ATOM 650 O O . MET A 1 85 ? -6.278 -6.718 -10.308 1.00 61.47 85 MET A O 1
ATOM 654 N N . CYS A 1 86 ? -7.046 -5.377 -8.680 1.00 60.91 86 CYS A N 1
ATOM 655 C CA . CYS A 1 86 ? -6.454 -4.159 -9.224 1.00 60.91 86 CYS A CA 1
ATOM 656 C C . CYS A 1 86 ? -4.940 -4.100 -8.993 1.00 60.91 86 CYS A C 1
ATOM 658 O O . CYS A 1 86 ? -4.214 -3.806 -9.928 1.00 60.91 86 CYS A O 1
ATOM 660 N N . LEU A 1 87 ? -4.450 -4.435 -7.795 1.00 61.47 87 LEU A N 1
ATOM 661 C CA . LEU A 1 87 ? -3.026 -4.416 -7.447 1.00 61.47 87 LEU A CA 1
ATOM 662 C C . LEU A 1 87 ? -2.248 -5.446 -8.262 1.00 61.47 87 LEU A C 1
ATOM 664 O O . LEU A 1 87 ? -1.230 -5.085 -8.824 1.00 61.47 87 LEU A O 1
ATOM 668 N N . LEU A 1 88 ? -2.734 -6.689 -8.388 1.00 59.12 88 LEU A N 1
ATOM 669 C CA . LEU A 1 88 ? -2.054 -7.703 -9.208 1.00 59.12 88 LEU A CA 1
ATOM 670 C C . LEU A 1 88 ? -1.994 -7.286 -10.684 1.00 59.12 88 LEU A C 1
ATOM 672 O O . LEU A 1 88 ? -0.958 -7.427 -11.330 1.00 59.12 88 LEU A O 1
ATOM 676 N N . HIS A 1 89 ? -3.088 -6.737 -11.216 1.00 65.25 89 HIS A N 1
ATOM 677 C CA . HIS A 1 89 ? -3.131 -6.284 -12.603 1.00 65.25 89 HIS A CA 1
ATOM 678 C C . HIS A 1 89 ? -2.258 -5.041 -12.824 1.00 65.25 89 HIS A C 1
ATOM 680 O O . HIS A 1 89 ? -1.487 -4.989 -13.774 1.00 65.25 89 HIS A O 1
ATOM 686 N N . LEU A 1 90 ? -2.326 -4.064 -11.921 1.00 65.56 90 LEU A N 1
ATOM 687 C CA . LEU A 1 90 ? -1.547 -2.830 -11.967 1.00 65.56 90 LEU A CA 1
ATOM 688 C C . LEU A 1 90 ? -0.054 -3.098 -11.744 1.00 65.56 90 LEU A C 1
ATOM 690 O O . LEU A 1 90 ? 0.759 -2.523 -12.451 1.00 65.56 90 LEU A O 1
ATOM 694 N N . GLN A 1 91 ? 0.319 -3.982 -10.816 1.00 67.69 91 GLN A N 1
ATOM 695 C CA . GLN A 1 91 ? 1.709 -4.395 -10.603 1.00 67.69 91 GLN A CA 1
ATOM 696 C C . GLN A 1 91 ? 2.273 -5.078 -11.846 1.00 67.69 91 GLN A C 1
ATOM 698 O O . GLN A 1 91 ? 3.365 -4.719 -12.272 1.00 67.69 91 GLN A O 1
ATOM 703 N N . GLY A 1 92 ? 1.518 -5.989 -12.470 1.00 69.62 92 GLY A N 1
ATOM 704 C CA . GLY A 1 92 ? 1.926 -6.602 -13.735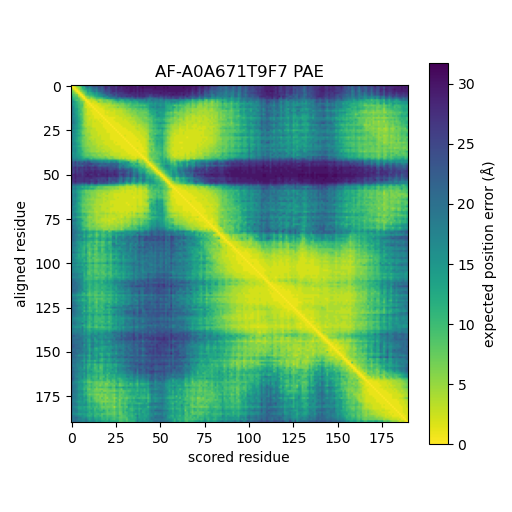 1.00 69.62 92 GLY A CA 1
ATOM 705 C C . GLY A 1 92 ? 2.073 -5.577 -14.864 1.00 69.62 92 GLY A C 1
ATOM 706 O O . GLY A 1 92 ? 3.061 -5.591 -15.589 1.00 69.62 92 GLY A O 1
ATOM 707 N N . GLN A 1 93 ? 1.128 -4.639 -14.978 1.00 77.38 93 GLN A N 1
ATOM 708 C CA . GLN A 1 93 ? 1.185 -3.567 -15.975 1.00 77.38 93 GLN A CA 1
ATOM 709 C C . GLN A 1 93 ? 2.381 -2.633 -15.743 1.00 77.38 93 GLN A C 1
ATOM 711 O O . GLN A 1 93 ? 3.139 -2.378 -16.671 1.00 77.38 93 GLN A O 1
ATOM 716 N N . ILE A 1 94 ? 2.583 -2.142 -14.518 1.00 77.19 94 ILE A N 1
ATOM 717 C CA . ILE A 1 94 ? 3.696 -1.248 -14.162 1.00 77.19 94 ILE A CA 1
ATOM 718 C C . ILE A 1 94 ? 5.036 -1.949 -14.376 1.00 77.19 94 ILE A C 1
ATOM 720 O O . ILE A 1 94 ? 5.944 -1.336 -14.932 1.00 77.19 94 ILE A O 1
ATOM 724 N N . ALA A 1 95 ? 5.155 -3.220 -13.981 1.00 77.50 95 ALA A N 1
ATOM 725 C CA . ALA A 1 95 ? 6.359 -4.006 -14.212 1.00 77.50 95 ALA A CA 1
ATOM 726 C C . ALA A 1 95 ? 6.666 -4.120 -15.712 1.00 77.50 95 ALA A C 1
ATOM 728 O O . ALA A 1 95 ? 7.793 -3.842 -16.107 1.00 77.50 95 ALA A O 1
ATOM 729 N N . GLU A 1 96 ? 5.676 -4.421 -16.560 1.00 82.12 96 GLU A N 1
ATOM 730 C CA . GLU A 1 96 ? 5.878 -4.489 -18.014 1.00 82.12 96 GLU A CA 1
ATOM 731 C C . GLU A 1 96 ? 6.187 -3.126 -18.647 1.00 82.12 96 GLU A C 1
ATOM 733 O O . GLU A 1 96 ? 7.067 -3.040 -19.504 1.00 82.12 96 GLU A O 1
ATOM 738 N N . TYR A 1 97 ? 5.529 -2.043 -18.221 1.00 83.88 97 TYR A N 1
ATOM 739 C CA . TYR A 1 97 ? 5.841 -0.697 -18.716 1.00 83.88 97 TYR A CA 1
ATOM 740 C C . TYR A 1 97 ? 7.260 -0.275 -18.342 1.00 83.88 97 TYR A C 1
ATOM 742 O O . TYR A 1 97 ? 7.980 0.272 -19.176 1.00 83.88 97 TYR A O 1
ATOM 750 N N . LEU A 1 98 ? 7.674 -0.547 -17.107 1.00 82.19 98 LEU A N 1
ATOM 751 C CA . LEU A 1 98 ? 9.005 -0.212 -16.620 1.00 82.19 98 LEU A CA 1
ATOM 752 C C . LEU A 1 98 ? 10.079 -1.075 -17.294 1.00 82.19 98 LEU A C 1
ATOM 754 O O . LEU A 1 98 ? 11.097 -0.545 -17.731 1.00 82.19 98 LEU A O 1
ATOM 758 N N . ARG A 1 99 ? 9.816 -2.377 -17.464 1.00 84.31 99 ARG A N 1
ATOM 759 C CA . ARG A 1 99 ? 10.672 -3.320 -18.197 1.00 84.31 99 ARG A CA 1
ATOM 760 C C . ARG A 1 99 ? 10.848 -2.890 -19.650 1.00 84.31 99 ARG A C 1
ATOM 762 O O . ARG A 1 99 ? 11.973 -2.720 -20.113 1.00 84.31 99 ARG A O 1
ATOM 769 N N . SER A 1 100 ? 9.746 -2.632 -20.356 1.00 88.81 100 SER A N 1
ATOM 770 C CA . SER A 1 100 ? 9.769 -2.179 -21.750 1.00 88.81 100 SER A CA 1
ATOM 771 C C . SER A 1 100 ? 10.429 -0.809 -21.904 1.00 88.81 100 SER A C 1
ATOM 773 O O . SER 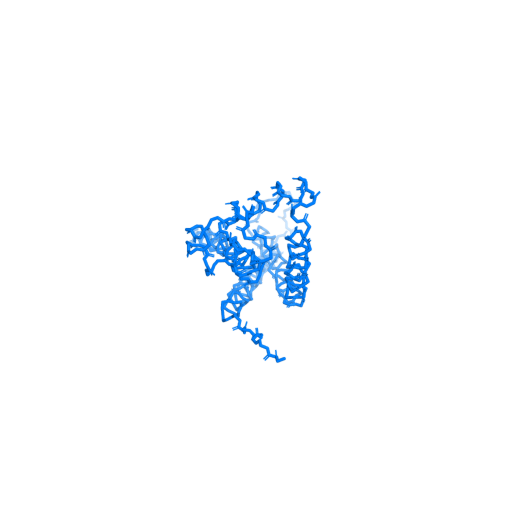A 1 100 ? 11.173 -0.600 -22.861 1.00 88.81 100 SER A O 1
ATOM 775 N N . GLY A 1 101 ? 10.163 0.126 -20.989 1.00 89.19 101 GLY A N 1
ATOM 776 C CA . GLY A 1 101 ? 10.768 1.457 -20.996 1.00 89.19 101 GLY A CA 1
ATOM 777 C C . GLY A 1 101 ? 12.279 1.397 -20.790 1.00 89.19 101 GLY A C 1
ATOM 778 O O . GLY A 1 101 ? 13.023 2.041 -21.523 1.00 89.19 101 GLY A O 1
ATOM 779 N N . MET A 1 102 ? 12.740 0.565 -19.857 1.00 87.12 102 MET A N 1
ATOM 780 C CA . MET A 1 102 ? 14.161 0.381 -19.576 1.00 87.12 102 MET A CA 1
ATOM 781 C C . MET A 1 102 ? 14.888 -0.340 -20.716 1.00 87.12 102 MET A C 1
ATOM 783 O O . MET A 1 102 ? 15.966 0.094 -21.105 1.00 87.12 102 MET A O 1
ATOM 787 N N . LEU A 1 103 ? 14.292 -1.376 -21.320 1.00 89.56 103 LEU A N 1
ATOM 788 C CA . LEU A 1 103 ? 14.843 -2.016 -22.524 1.00 89.56 103 LEU A CA 1
ATOM 789 C C . LEU A 1 103 ? 14.977 -1.018 -23.684 1.00 89.56 103 LEU A C 1
ATOM 791 O O . LEU A 1 103 ? 16.020 -0.962 -24.334 1.00 89.56 103 LEU A O 1
ATOM 795 N N . ALA A 1 104 ? 13.951 -0.194 -23.919 1.00 91.31 104 ALA A N 1
ATOM 796 C CA . ALA A 1 104 ? 13.992 0.838 -24.953 1.00 91.31 104 ALA A CA 1
ATOM 797 C C . ALA A 1 104 ? 15.054 1.914 -24.665 1.00 91.31 104 ALA A C 1
ATOM 799 O O . ALA A 1 104 ? 15.759 2.337 -25.583 1.00 91.31 104 ALA A O 1
ATOM 800 N N . ALA A 1 105 ? 15.191 2.325 -23.400 1.00 90.31 105 ALA A N 1
ATOM 801 C CA . ALA A 1 105 ? 16.209 3.275 -22.967 1.00 90.31 105 ALA A CA 1
ATOM 802 C C . ALA A 1 105 ? 17.626 2.711 -23.142 1.00 90.31 105 ALA A C 1
ATOM 804 O O . ALA A 1 105 ? 18.496 3.416 -23.642 1.00 90.31 105 ALA A O 1
ATOM 805 N N . MET A 1 106 ? 17.844 1.429 -22.826 1.00 89.19 106 MET A N 1
ATOM 806 C CA . MET A 1 106 ? 19.135 0.761 -23.015 1.00 89.19 106 MET A CA 1
ATOM 807 C C . MET A 1 106 ? 19.517 0.661 -24.496 1.00 89.19 106 MET A C 1
ATOM 809 O O . MET A 1 106 ? 20.646 0.979 -24.845 1.00 89.19 106 MET A O 1
ATOM 813 N N . VAL A 1 107 ? 18.599 0.308 -25.402 1.00 90.44 107 VAL A N 1
ATOM 814 C CA . VAL A 1 107 ? 18.913 0.247 -26.848 1.00 90.44 107 VAL A CA 1
ATOM 815 C C . VAL A 1 107 ? 19.371 1.598 -27.401 1.00 90.44 107 VAL A C 1
ATOM 817 O O . VAL A 1 107 ? 20.244 1.643 -28.261 1.00 90.44 107 VAL A O 1
ATOM 820 N N . ARG A 1 108 ? 18.804 2.701 -26.904 1.00 90.00 108 ARG A N 1
ATOM 821 C CA . ARG A 1 108 ? 19.129 4.067 -27.351 1.00 90.00 108 ARG A CA 1
ATOM 822 C C . ARG A 1 108 ? 20.075 4.799 -26.411 1.00 90.00 108 ARG A C 1
ATOM 824 O O . ARG A 1 108 ? 20.256 6.006 -26.540 1.00 90.00 108 ARG A O 1
ATOM 831 N N . TYR A 1 109 ? 20.687 4.071 -25.484 1.00 89.44 109 TYR A N 1
ATOM 832 C CA . TYR A 1 109 ? 21.551 4.635 -24.461 1.00 89.44 109 TYR A CA 1
ATOM 833 C C . TYR A 1 109 ? 22.703 5.416 -25.092 1.00 89.44 109 TYR A C 1
ATOM 835 O O . TYR A 1 109 ? 23.007 6.519 -24.664 1.00 89.44 109 TYR A O 1
ATOM 843 N N . GLN A 1 110 ? 23.308 4.914 -26.172 1.00 88.69 110 GLN A N 1
ATOM 844 C CA . GLN A 1 110 ? 24.407 5.637 -26.813 1.00 88.69 110 GLN A CA 1
ATOM 845 C C . GLN A 1 110 ? 23.960 6.901 -27.563 1.00 88.69 110 GLN A C 1
ATOM 847 O O . GLN A 1 110 ? 24.734 7.850 -27.680 1.00 88.69 110 GLN A O 1
ATOM 852 N N . ASP A 1 111 ? 22.719 6.941 -28.035 1.00 90.69 111 ASP A N 1
ATOM 853 C CA . ASP A 1 111 ? 22.243 8.007 -28.915 1.00 90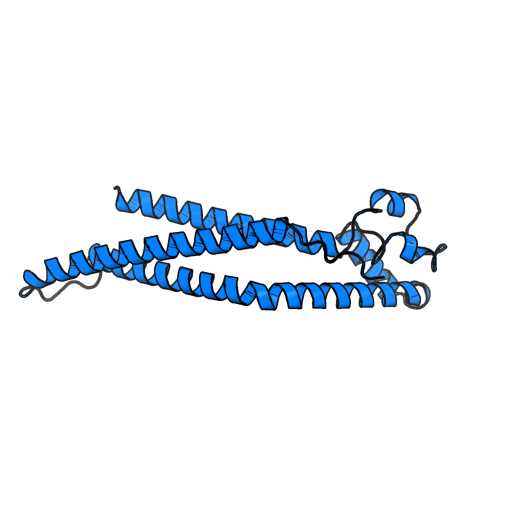.69 111 ASP A CA 1
ATOM 854 C C . ASP A 1 111 ? 21.731 9.234 -28.150 1.00 90.69 111 ASP A C 1
ATOM 856 O O . ASP A 1 111 ? 21.708 10.333 -28.705 1.00 90.69 111 ASP A O 1
ATOM 860 N N . ASP A 1 112 ? 21.304 9.056 -26.895 1.00 89.94 112 ASP A N 1
ATOM 861 C CA . ASP A 1 112 ? 20.557 10.071 -26.153 1.00 89.94 112 ASP A CA 1
ATOM 862 C C . ASP A 1 112 ? 21.094 10.268 -24.725 1.00 89.94 112 ASP A C 1
ATOM 864 O O . ASP A 1 112 ? 20.994 9.390 -23.865 1.00 89.94 112 ASP A O 1
ATOM 868 N N . LEU A 1 113 ? 21.659 11.453 -24.467 1.00 90.12 113 LEU A N 1
ATOM 869 C CA . LEU A 1 113 ? 22.224 11.845 -23.171 1.00 90.12 113 LEU A CA 1
ATOM 870 C C . LEU A 1 113 ? 21.175 11.852 -22.048 1.00 90.12 113 LEU A C 1
ATOM 872 O O . LEU A 1 113 ? 21.518 11.531 -20.908 1.00 90.12 113 LEU A O 1
ATOM 876 N N . ASP A 1 114 ? 19.915 12.169 -22.359 1.00 91.88 114 ASP A N 1
ATOM 877 C CA . ASP A 1 114 ? 18.843 12.201 -21.362 1.00 91.88 114 ASP A CA 1
ATOM 878 C C . ASP A 1 114 ? 18.488 10.776 -20.922 1.00 91.88 114 ASP A C 1
ATOM 880 O O . ASP A 1 114 ? 18.322 10.506 -19.730 1.00 91.88 114 ASP A O 1
ATOM 884 N N . LEU A 1 115 ? 18.450 9.829 -21.869 1.00 91.00 115 LEU A N 1
ATOM 885 C CA . LEU A 1 115 ? 18.237 8.413 -21.561 1.00 91.00 115 LEU A CA 1
ATOM 886 C C . LEU A 1 115 ? 19.414 7.816 -20.789 1.00 91.00 115 LEU A C 1
ATOM 888 O O . LEU A 1 115 ? 19.172 7.002 -19.895 1.00 91.00 115 LEU A O 1
ATOM 892 N N . ARG A 1 116 ? 20.658 8.233 -21.074 1.00 89.75 116 ARG A N 1
ATOM 893 C CA . ARG A 1 116 ? 21.825 7.832 -20.267 1.00 89.75 116 ARG A CA 1
ATOM 894 C C . ARG A 1 116 ? 21.661 8.252 -18.818 1.00 89.75 116 ARG A C 1
ATOM 896 O O . ARG A 1 116 ? 21.704 7.408 -17.930 1.00 89.75 116 ARG A O 1
ATOM 903 N N . PHE A 1 117 ? 21.398 9.540 -18.601 1.00 90.62 117 PHE A N 1
ATOM 904 C CA . PHE A 1 117 ? 21.226 10.103 -17.268 1.00 90.62 117 PHE A CA 1
ATOM 905 C C . PHE A 1 117 ? 20.093 9.414 -16.498 1.00 90.62 117 PHE A C 1
ATOM 907 O O . PHE A 1 117 ? 20.292 8.970 -15.371 1.00 90.62 117 PHE A O 1
ATOM 914 N N . ILE A 1 118 ? 18.918 9.262 -17.117 1.00 90.44 118 ILE A N 1
ATOM 915 C CA . ILE A 1 118 ? 17.761 8.627 -16.473 1.00 90.44 118 ILE A CA 1
ATOM 916 C C . ILE A 1 118 ? 18.049 7.156 -16.150 1.00 90.44 118 ILE A C 1
ATOM 918 O O . ILE A 1 118 ? 17.716 6.692 -15.060 1.00 90.44 118 ILE A O 1
ATOM 922 N N . THR A 1 119 ? 18.672 6.416 -17.070 1.00 88.81 119 THR A N 1
ATOM 923 C CA . THR A 1 119 ? 18.988 4.994 -16.861 1.00 88.81 119 THR A CA 1
ATOM 924 C C . THR A 1 119 ? 19.997 4.813 -15.726 1.00 88.81 119 THR A C 1
ATOM 926 O O . THR A 1 119 ? 19.802 3.937 -14.881 1.00 88.81 119 THR A O 1
ATOM 929 N N . ASP A 1 120 ? 21.021 5.666 -15.656 1.00 88.75 120 ASP A N 1
ATOM 930 C CA . ASP A 1 120 ? 22.032 5.640 -14.596 1.00 88.75 120 ASP A CA 1
ATOM 931 C C . ASP A 1 120 ? 21.461 6.032 -13.228 1.00 88.75 120 ASP A C 1
ATOM 933 O O . ASP A 1 120 ? 21.758 5.368 -12.231 1.00 88.75 120 ASP A O 1
ATOM 937 N N . GLU A 1 121 ? 20.614 7.063 -13.165 1.00 88.50 121 GLU A N 1
ATOM 938 C CA . GLU A 1 121 ? 19.940 7.486 -11.931 1.00 88.50 121 GLU A CA 1
ATOM 939 C C . GLU A 1 121 ? 19.006 6.393 -11.402 1.00 88.50 121 GLU A C 1
ATOM 941 O O . GLU A 1 121 ? 19.014 6.091 -10.208 1.00 88.50 121 GLU A O 1
ATOM 946 N N . ILE A 1 122 ? 18.243 5.741 -12.285 1.00 86.75 122 ILE A N 1
ATOM 947 C CA . ILE A 1 122 ? 17.379 4.613 -11.920 1.00 86.75 122 ILE A CA 1
ATOM 948 C C . ILE A 1 122 ? 18.235 3.452 -11.404 1.00 86.75 122 ILE A C 1
ATOM 950 O O . ILE A 1 122 ? 18.036 3.006 -10.276 1.00 86.75 122 ILE A O 1
ATOM 954 N N . GLN A 1 123 ? 19.219 2.976 -12.173 1.00 85.25 123 GLN A N 1
ATOM 955 C CA . GLN A 1 123 ? 20.021 1.812 -11.776 1.00 85.25 123 GLN A CA 1
ATOM 956 C C . GLN A 1 123 ? 20.856 2.066 -10.512 1.00 85.25 123 GLN A C 1
ATOM 958 O O . GLN A 1 123 ? 21.005 1.168 -9.680 1.00 85.25 123 GLN A O 1
ATOM 963 N N . THR A 1 124 ? 21.345 3.293 -10.314 1.00 83.12 124 THR A N 1
ATOM 964 C CA . THR A 1 124 ? 22.092 3.683 -9.109 1.00 83.12 124 THR A CA 1
ATOM 965 C C . THR A 1 124 ? 21.171 3.861 -7.903 1.00 83.12 124 THR A C 1
ATOM 967 O O . THR A 1 124 ? 21.489 3.362 -6.823 1.00 83.12 124 THR A O 1
ATOM 970 N N . GLY A 1 125 ? 20.022 4.521 -8.075 1.00 82.25 125 GLY A N 1
ATOM 971 C CA . GLY A 1 125 ? 19.045 4.747 -7.008 1.00 82.25 125 GLY A CA 1
ATOM 972 C C . GLY A 1 125 ? 18.379 3.462 -6.515 1.00 82.25 125 GLY A C 1
ATOM 973 O O . GLY A 1 125 ? 18.062 3.344 -5.333 1.00 82.25 125 GLY A O 1
ATOM 974 N N . LEU A 1 126 ? 18.212 2.481 -7.404 1.00 77.69 126 LEU A N 1
ATOM 975 C CA . LEU A 1 126 ? 17.640 1.170 -7.100 1.00 77.69 126 LEU A CA 1
ATOM 976 C C . LEU A 1 126 ? 18.708 0.101 -6.790 1.00 77.69 126 LEU A C 1
ATOM 978 O O . LEU A 1 126 ? 18.368 -0.962 -6.291 1.00 77.69 126 LEU A O 1
ATOM 982 N N . GLN A 1 127 ? 19.998 0.355 -7.026 1.00 81.62 127 GLN A N 1
ATOM 983 C CA . GLN A 1 127 ? 21.068 -0.651 -6.889 1.00 81.62 127 GLN A CA 1
ATOM 984 C C . GLN A 1 127 ? 20.797 -1.952 -7.673 1.00 81.62 127 GLN A C 1
ATOM 986 O O . GLN A 1 127 ? 21.024 -3.062 -7.192 1.00 81.62 127 GLN A O 1
ATOM 991 N N . CYS A 1 128 ? 20.318 -1.813 -8.905 1.00 84.62 128 CYS A N 1
ATOM 992 C CA . CYS A 1 128 ? 20.024 -2.910 -9.829 1.00 84.62 128 CYS A CA 1
ATOM 993 C C . CYS A 1 128 ? 20.892 -2.805 -11.095 1.00 84.62 128 CYS A C 1
ATOM 995 O O . CYS A 1 128 ? 21.554 -1.789 -11.314 1.00 84.62 128 CYS A O 1
ATOM 997 N N . CYS A 1 129 ? 20.907 -3.838 -11.943 1.00 86.38 129 CYS A N 1
ATOM 998 C CA . CYS A 1 129 ? 21.624 -3.787 -13.221 1.00 86.38 129 CYS A CA 1
ATOM 999 C C . CYS A 1 129 ? 20.876 -4.518 -14.344 1.00 86.38 129 CYS A C 1
ATOM 1001 O O . CYS A 1 129 ? 20.652 -5.726 -14.266 1.00 86.38 129 CYS A O 1
ATOM 1003 N N . GLY A 1 130 ? 20.552 -3.776 -15.407 1.00 84.81 130 GLY A N 1
ATOM 1004 C CA . GLY A 1 130 ? 19.750 -4.273 -16.525 1.00 84.81 130 GLY A CA 1
ATOM 1005 C C . GLY A 1 130 ? 18.251 -4.224 -16.234 1.00 84.81 130 GLY A C 1
ATOM 1006 O O . GLY A 1 130 ? 17.835 -3.821 -15.144 1.00 84.81 130 GLY A O 1
ATOM 1007 N N . ALA A 1 131 ? 17.441 -4.603 -17.223 1.00 83.56 131 ALA A N 1
ATOM 1008 C CA . ALA A 1 131 ? 15.991 -4.617 -17.088 1.00 83.56 131 ALA A CA 1
ATOM 1009 C C . ALA A 1 131 ? 15.472 -5.950 -16.569 1.00 83.56 131 ALA A C 1
ATOM 1011 O O . ALA A 1 131 ? 14.781 -6.001 -15.554 1.00 83.56 131 ALA A O 1
ATOM 1012 N N . ASP A 1 132 ? 15.865 -7.009 -17.259 1.00 80.31 132 ASP A N 1
ATOM 1013 C CA . ASP A 1 132 ? 15.587 -8.394 -16.924 1.00 80.31 132 ASP A CA 1
ATOM 1014 C C . ASP A 1 132 ? 16.848 -9.072 -16.400 1.00 80.31 132 ASP A C 1
ATOM 1016 O O . ASP A 1 132 ? 16.783 -9.943 -15.538 1.00 80.31 132 ASP A O 1
ATOM 1020 N N . THR A 1 133 ? 18.023 -8.676 -16.889 1.00 80.44 133 THR A N 1
ATOM 1021 C CA . THR A 1 133 ? 19.294 -9.240 -16.445 1.00 80.44 133 THR A CA 1
ATOM 1022 C C . THR A 1 133 ? 20.452 -8.295 -16.741 1.00 80.44 133 THR A C 1
ATOM 1024 O O . THR A 1 133 ? 20.410 -7.499 -17.673 1.00 80.44 133 THR A O 1
ATOM 1027 N N . TYR A 1 134 ? 21.556 -8.445 -16.010 1.00 79.94 134 TYR A N 1
ATOM 1028 C CA . TYR A 1 134 ? 22.796 -7.711 -16.278 1.00 79.94 134 TYR A CA 1
ATOM 1029 C C . TYR A 1 134 ? 23.297 -7.853 -17.731 1.00 79.94 134 TYR A C 1
ATOM 1031 O O . TYR A 1 134 ? 24.012 -6.982 -18.219 1.00 79.94 134 TYR A O 1
ATOM 1039 N N . ARG A 1 135 ? 22.921 -8.939 -18.429 1.00 83.50 135 ARG A N 1
ATOM 1040 C CA . ARG A 1 135 ? 23.271 -9.176 -19.841 1.00 83.50 135 ARG A CA 1
ATOM 1041 C C . ARG A 1 135 ? 22.560 -8.253 -20.825 1.00 83.50 135 ARG A C 1
ATOM 1043 O O . ARG A 1 135 ? 23.007 -8.159 -21.961 1.00 83.50 135 ARG A O 1
ATOM 1050 N N . ASP A 1 136 ? 21.531 -7.523 -20.405 1.00 86.88 136 ASP A N 1
ATOM 1051 C CA . ASP A 1 136 ? 20.862 -6.548 -21.273 1.00 86.88 136 ASP A CA 1
ATOM 1052 C C . ASP A 1 136 ? 21.822 -5.439 -21.743 1.00 86.88 136 ASP A C 1
ATOM 1054 O O . ASP A 1 136 ? 21.585 -4.791 -22.758 1.00 86.88 136 ASP A O 1
ATOM 1058 N N . TRP A 1 137 ? 22.948 -5.262 -21.044 1.00 87.62 137 TRP A N 1
ATOM 1059 C CA . TRP A 1 137 ? 24.022 -4.335 -21.392 1.00 87.62 137 TRP A CA 1
ATOM 1060 C C . TRP A 1 137 ? 25.028 -4.860 -22.425 1.00 87.62 137 TRP A C 1
ATOM 1062 O O . TRP A 1 137 ? 25.909 -4.106 -22.832 1.00 87.62 137 TRP A O 1
ATOM 1072 N N . GLU A 1 138 ? 24.916 -6.109 -22.889 1.00 86.75 138 GLU A N 1
ATOM 1073 C CA . GLU A 1 138 ? 25.844 -6.696 -23.874 1.00 86.75 138 GLU A CA 1
ATOM 1074 C C . GLU A 1 138 ? 25.838 -5.928 -25.210 1.00 86.75 138 GLU A C 1
ATOM 1076 O O . GLU A 1 138 ? 26.855 -5.850 -25.893 1.00 86.75 138 GLU A O 1
ATOM 1081 N N . ILE A 1 139 ? 24.725 -5.260 -25.536 1.00 86.38 139 ILE A N 1
ATOM 1082 C CA . ILE A 1 139 ? 24.617 -4.373 -26.706 1.00 86.38 139 ILE A CA 1
ATOM 1083 C C . ILE A 1 139 ? 25.421 -3.066 -26.572 1.00 86.38 139 ILE A C 1
ATOM 1085 O O . ILE A 1 139 ? 25.720 -2.440 -27.584 1.00 86.38 139 ILE A O 1
ATOM 1089 N N . ASN A 1 140 ? 25.795 -2.664 -25.351 1.00 84.38 140 ASN A N 1
ATOM 1090 C CA . ASN A 1 140 ? 26.461 -1.392 -25.042 1.00 84.38 140 ASN A CA 1
ATOM 1091 C C . ASN A 1 140 ? 27.725 -1.603 -24.186 1.00 84.38 140 ASN A C 1
ATOM 1093 O O . ASN A 1 140 ? 27.954 -0.880 -23.214 1.00 84.38 140 ASN A O 1
ATOM 1097 N N . GLU A 1 141 ? 28.564 -2.584 -24.531 1.00 79.25 141 GLU A N 1
ATOM 1098 C CA . GLU A 1 141 ? 29.701 -3.008 -23.691 1.00 79.25 141 GLU A CA 1
ATOM 1099 C C . GLU A 1 141 ? 30.726 -1.885 -23.398 1.00 79.25 141 GLU A C 1
ATOM 1101 O O . GLU A 1 141 ? 31.425 -1.935 -22.388 1.00 79.25 141 GLU A O 1
ATOM 1106 N N . LEU A 1 142 ? 30.807 -0.854 -24.252 1.00 77.94 142 LEU A N 1
ATOM 1107 C CA . LEU A 1 142 ? 31.792 0.233 -24.135 1.00 77.94 142 LEU A CA 1
ATOM 1108 C C . LEU A 1 142 ? 31.372 1.380 -23.202 1.00 77.94 142 LEU A C 1
ATOM 1110 O O . LEU A 1 142 ? 32.236 2.002 -22.589 1.00 77.94 142 LEU A O 1
ATOM 1114 N N . GLU A 1 143 ? 30.076 1.687 -23.121 1.00 82.06 143 GLU A N 1
ATOM 1115 C CA . GLU A 1 143 ? 29.555 2.842 -22.363 1.00 82.06 143 GLU A CA 1
ATOM 1116 C C . GLU A 1 143 ? 28.609 2.445 -21.219 1.00 82.06 143 GLU A C 1
ATOM 1118 O O . GLU A 1 143 ? 28.194 3.304 -20.442 1.00 82.06 143 GLU A O 1
ATOM 1123 N N . GLY A 1 144 ? 28.264 1.159 -21.110 1.00 77.88 144 GLY A N 1
ATOM 1124 C CA . GLY A 1 144 ? 27.459 0.618 -20.021 1.00 77.88 144 GLY A CA 1
ATOM 1125 C C . GLY A 1 144 ? 28.217 0.480 -18.687 1.00 77.88 144 GLY A C 1
ATOM 1126 O O . GLY A 1 144 ? 29.405 0.803 -18.580 1.00 77.88 144 GLY A O 1
ATOM 1127 N N . PRO A 1 145 ? 27.545 -0.026 -17.637 1.00 80.25 145 PRO A N 1
ATOM 1128 C CA . PRO A 1 145 ? 28.148 -0.241 -16.324 1.00 80.25 145 PRO A CA 1
ATOM 1129 C C . PRO A 1 145 ? 29.295 -1.259 -16.381 1.00 80.25 145 PRO A C 1
ATOM 1131 O O . PRO A 1 145 ? 29.226 -2.252 -17.105 1.00 80.25 145 PRO A O 1
ATOM 1134 N N . ASN A 1 146 ? 30.343 -1.039 -15.577 1.00 83.69 146 ASN A N 1
ATOM 1135 C CA . ASN A 1 146 ? 31.497 -1.938 -15.519 1.00 83.69 146 ASN A CA 1
ATOM 1136 C C . ASN A 1 146 ? 31.124 -3.342 -15.001 1.00 83.69 146 ASN A C 1
ATOM 1138 O O . ASN A 1 146 ? 30.120 -3.537 -14.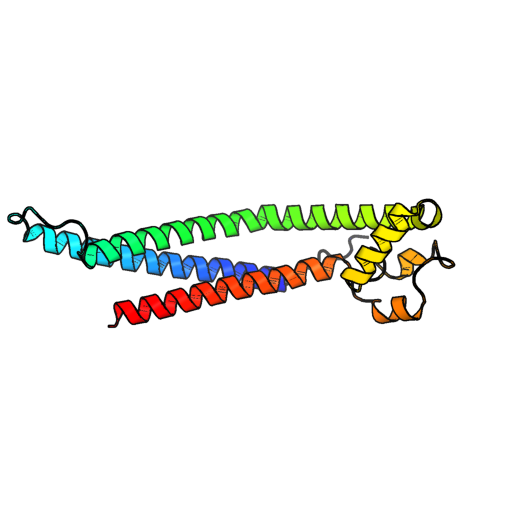311 1.00 83.69 146 ASN A O 1
ATOM 1142 N N . LYS A 1 147 ? 31.981 -4.327 -15.294 1.00 81.06 147 LYS A N 1
ATOM 1143 C CA . LYS A 1 147 ? 31.749 -5.731 -14.916 1.00 81.06 147 LYS A CA 1
ATOM 1144 C C . LYS A 1 147 ? 31.619 -5.924 -13.398 1.00 81.06 147 LYS A C 1
ATOM 1146 O O . LYS A 1 147 ? 30.802 -6.731 -12.967 1.00 81.06 147 LYS A O 1
ATOM 1151 N N . ASP A 1 148 ? 32.318 -5.119 -12.596 1.00 82.50 148 ASP A N 1
ATOM 1152 C CA . ASP A 1 148 ? 32.214 -5.165 -11.131 1.00 82.50 148 ASP A CA 1
ATOM 1153 C C . ASP A 1 148 ? 30.815 -4.754 -10.629 1.00 82.50 148 ASP A C 1
ATOM 1155 O O . ASP A 1 148 ? 30.247 -5.421 -9.764 1.00 82.50 148 ASP A O 1
ATOM 1159 N N . LYS A 1 149 ? 30.213 -3.693 -11.195 1.00 78.19 149 LYS A N 1
ATOM 1160 C CA . LYS A 1 149 ? 28.829 -3.284 -10.883 1.00 78.19 149 LYS A CA 1
ATOM 1161 C C . LYS A 1 149 ? 27.812 -4.314 -11.372 1.00 78.19 149 LYS A C 1
ATOM 1163 O O . LYS A 1 149 ? 26.836 -4.583 -10.674 1.00 78.19 149 LYS A O 1
ATOM 1168 N N . GLN A 1 150 ? 28.049 -4.896 -12.547 1.00 79.88 150 GLN A N 1
ATOM 1169 C CA . GLN A 1 150 ? 27.203 -5.959 -13.095 1.00 79.88 150 GLN A CA 1
ATOM 1170 C C . GLN A 1 150 ? 27.217 -7.214 -12.213 1.00 79.88 150 GLN A C 1
ATOM 1172 O O . GLN A 1 150 ? 26.198 -7.886 -12.087 1.00 79.88 150 GLN A O 1
ATOM 1177 N N . GLU A 1 151 ? 28.353 -7.546 -11.597 1.00 77.25 151 GLU A N 1
ATOM 1178 C CA . GLU A 1 151 ? 28.479 -8.697 -10.702 1.00 77.25 151 GLU A CA 1
ATOM 1179 C C . GLU A 1 151 ? 27.880 -8.432 -9.317 1.00 77.25 151 GLU A C 1
ATOM 1181 O O . GLU A 1 151 ? 27.182 -9.298 -8.790 1.00 77.25 151 GLU A O 1
ATOM 1186 N N . LEU A 1 152 ? 28.061 -7.224 -8.771 1.00 78.44 152 LEU A N 1
ATOM 1187 C CA . LEU A 1 152 ? 27.486 -6.827 -7.483 1.00 78.44 152 LEU A CA 1
ATOM 1188 C C . LEU A 1 152 ? 25.948 -6.865 -7.489 1.00 78.44 152 LEU A C 1
ATOM 1190 O O . LEU A 1 152 ? 25.344 -7.367 -6.545 1.00 78.44 152 LEU A O 1
ATOM 1194 N N . ASN A 1 153 ? 25.326 -6.381 -8.569 1.00 73.75 153 ASN A N 1
ATOM 1195 C CA . ASN A 1 153 ? 23.870 -6.234 -8.678 1.00 73.75 153 ASN A CA 1
ATOM 1196 C C . ASN A 1 153 ? 23.235 -7.266 -9.623 1.00 73.75 153 ASN A C 1
ATOM 1198 O O . ASN A 1 153 ? 22.121 -7.068 -10.105 1.00 73.75 153 ASN A O 1
ATOM 1202 N N . ARG A 1 154 ? 23.932 -8.379 -9.894 1.00 75.12 154 ARG A N 1
ATOM 1203 C CA . ARG A 1 154 ? 23.515 -9.396 -10.876 1.00 75.12 154 ARG A CA 1
ATOM 1204 C C . ARG A 1 154 ? 22.122 -9.978 -10.615 1.00 75.12 154 ARG A C 1
ATOM 1206 O O . ARG A 1 154 ? 21.441 -10.363 -11.562 1.00 75.12 154 ARG A O 1
ATOM 1213 N N . ASN A 1 155 ? 21.745 -10.075 -9.342 1.00 71.62 155 ASN A N 1
ATOM 1214 C CA . ASN A 1 155 ? 20.518 -10.727 -8.881 1.00 71.62 155 ASN A CA 1
ATOM 1215 C C . ASN A 1 155 ? 19.440 -9.726 -8.441 1.00 71.62 155 ASN A C 1
ATOM 1217 O O . ASN A 1 155 ? 18.434 -10.140 -7.874 1.00 71.62 155 ASN A O 1
ATOM 1221 N N . THR A 1 156 ? 19.677 -8.426 -8.621 1.00 68.19 156 THR A N 1
ATOM 1222 C CA . THR A 1 156 ? 18.779 -7.377 -8.138 1.00 68.19 156 THR A CA 1
ATOM 1223 C C . THR A 1 156 ? 18.096 -6.741 -9.336 1.00 68.19 156 THR A C 1
ATOM 1225 O O . THR A 1 156 ? 18.715 -5.974 -10.077 1.00 68.19 156 THR A O 1
ATOM 1228 N N . HIS A 1 157 ? 16.822 -7.068 -9.532 1.00 71.56 157 HIS A N 1
ATOM 1229 C CA . HIS A 1 157 ? 16.013 -6.541 -10.624 1.00 71.56 157 HIS A CA 1
ATOM 1230 C C . HIS A 1 157 ? 15.194 -5.342 -10.145 1.00 71.56 157 HIS A C 1
ATOM 1232 O O . HIS A 1 157 ? 14.799 -5.258 -8.980 1.00 71.56 157 HIS A O 1
ATOM 1238 N N . VAL A 1 158 ? 14.890 -4.414 -11.055 1.00 68.50 158 VAL A N 1
ATOM 1239 C CA . VAL A 1 158 ? 14.058 -3.237 -10.741 1.00 68.50 158 VAL A CA 1
ATOM 1240 C C . VAL A 1 158 ? 12.693 -3.649 -10.166 1.00 68.50 158 VAL A C 1
ATOM 1242 O O . VAL A 1 158 ? 12.140 -2.966 -9.304 1.00 68.50 158 VAL A O 1
ATOM 1245 N N . THR A 1 159 ? 12.164 -4.794 -10.599 1.00 64.38 159 THR A N 1
ATOM 1246 C CA . THR A 1 159 ? 10.878 -5.346 -10.158 1.00 64.38 159 THR A CA 1
ATOM 1247 C C . THR A 1 159 ? 10.883 -5.846 -8.707 1.00 64.38 159 THR A C 1
ATOM 1249 O O . THR A 1 159 ? 9.862 -5.716 -8.031 1.00 64.38 159 THR A O 1
ATOM 1252 N N . ASP A 1 160 ? 12.013 -6.330 -8.181 1.00 63.34 160 ASP A N 1
ATOM 1253 C CA . ASP A 1 160 ? 12.106 -6.878 -6.815 1.00 63.34 160 ASP A CA 1
ATOM 1254 C C . ASP A 1 160 ? 12.054 -5.790 -5.730 1.00 63.34 160 ASP A C 1
ATOM 1256 O O . ASP A 1 160 ? 11.540 -5.995 -4.626 1.00 63.34 160 ASP A O 1
ATOM 1260 N N . ILE A 1 161 ? 12.543 -4.589 -6.043 1.00 61.38 161 ILE A N 1
ATOM 1261 C CA . ILE A 1 161 ? 12.651 -3.492 -5.071 1.00 61.38 161 ILE A CA 1
ATOM 1262 C C . ILE A 1 161 ? 11.289 -2.846 -4.812 1.00 61.38 161 ILE A C 1
ATOM 1264 O O . ILE A 1 161 ? 10.953 -2.531 -3.667 1.00 61.38 161 ILE A O 1
ATOM 1268 N N . ILE A 1 162 ? 10.462 -2.729 -5.856 1.00 59.66 162 ILE A N 1
ATOM 1269 C CA . ILE A 1 162 ? 9.081 -2.239 -5.750 1.00 59.66 162 ILE A CA 1
ATOM 1270 C C . ILE A 1 162 ? 8.264 -3.144 -4.816 1.00 59.66 162 ILE A C 1
ATOM 1272 O O . ILE A 1 162 ? 7.423 -2.665 -4.051 1.00 59.66 162 ILE A O 1
ATOM 1276 N N . ILE A 1 163 ? 8.527 -4.452 -4.826 1.00 60.53 163 ILE A N 1
ATOM 1277 C CA . ILE A 1 163 ? 7.861 -5.415 -3.945 1.00 60.53 163 ILE A CA 1
ATOM 1278 C C . ILE A 1 163 ? 8.331 -5.220 -2.496 1.00 60.53 163 ILE A C 1
ATOM 1280 O O . ILE A 1 163 ? 7.499 -5.111 -1.594 1.00 60.53 163 ILE A O 1
ATOM 1284 N N . ASN A 1 164 ? 9.640 -5.081 -2.262 1.00 58.69 164 ASN A N 1
ATOM 1285 C CA . ASN A 1 164 ? 10.203 -4.949 -0.915 1.00 58.69 164 ASN A CA 1
ATOM 1286 C C . ASN A 1 164 ? 9.725 -3.684 -0.166 1.00 58.69 164 ASN A C 1
ATOM 1288 O O . ASN A 1 164 ? 9.374 -3.748 1.013 1.00 58.69 164 ASN A O 1
ATOM 1292 N N . SER A 1 165 ? 9.634 -2.533 -0.839 1.00 62.12 165 SER A N 1
ATOM 1293 C CA . SER A 1 165 ? 9.158 -1.287 -0.212 1.00 62.12 165 SER A CA 1
ATOM 1294 C C . SER A 1 165 ? 7.686 -1.348 0.223 1.00 62.12 165 SER A C 1
ATOM 1296 O O . SER A 1 165 ? 7.324 -0.797 1.265 1.00 62.12 165 SER A O 1
ATOM 1298 N N . ASN A 1 166 ? 6.835 -2.060 -0.522 1.00 67.69 166 ASN A N 1
ATOM 1299 C CA . ASN A 1 166 ? 5.416 -2.216 -0.185 1.00 67.69 166 ASN A CA 1
ATOM 1300 C C . ASN A 1 166 ? 5.202 -3.060 1.085 1.00 67.69 166 ASN A C 1
ATOM 1302 O O . ASN A 1 166 ? 4.315 -2.769 1.891 1.00 67.69 166 ASN A O 1
ATOM 1306 N N . ILE A 1 167 ? 6.056 -4.059 1.315 1.00 67.25 167 ILE A N 1
ATOM 1307 C CA . ILE A 1 167 ? 6.014 -4.936 2.497 1.00 67.25 167 ILE A CA 1
ATOM 1308 C C . ILE A 1 167 ? 6.230 -4.151 3.801 1.00 67.25 167 ILE A C 1
ATOM 1310 O O . ILE A 1 167 ? 5.558 -4.402 4.808 1.00 67.25 167 ILE A O 1
ATOM 1314 N N . ILE A 1 168 ? 7.137 -3.172 3.789 1.00 66.94 168 ILE A N 1
ATOM 1315 C CA . ILE A 1 168 ? 7.452 -2.340 4.960 1.00 66.94 168 ILE A CA 1
ATOM 1316 C C . ILE A 1 168 ? 6.248 -1.469 5.341 1.00 66.94 168 ILE A C 1
ATOM 1318 O O . ILE A 1 168 ? 5.855 -1.424 6.508 1.00 66.94 168 ILE A O 1
ATOM 1322 N N . ILE A 1 169 ? 5.617 -0.824 4.355 1.00 69.50 169 ILE A N 1
ATOM 1323 C CA . ILE A 1 169 ? 4.432 0.025 4.557 1.00 69.50 169 ILE A CA 1
ATOM 1324 C C . ILE A 1 169 ? 3.270 -0.800 5.130 1.00 69.50 169 ILE A C 1
ATOM 1326 O O . ILE A 1 169 ? 2.630 -0.393 6.102 1.00 69.50 169 ILE A O 1
ATOM 1330 N N . LEU A 1 170 ? 3.035 -1.993 4.581 1.00 66.19 170 LEU A N 1
ATOM 1331 C CA . LEU A 1 170 ? 2.011 -2.920 5.069 1.00 66.19 170 LEU A CA 1
ATOM 1332 C C . LEU A 1 170 ? 2.258 -3.353 6.518 1.00 66.19 170 LEU A C 1
ATOM 1334 O O . LEU A 1 170 ? 1.331 -3.374 7.331 1.00 66.19 170 LEU A O 1
ATOM 1338 N N . SER A 1 171 ? 3.511 -3.645 6.859 1.00 68.88 171 SER A N 1
ATOM 1339 C CA . SER A 1 171 ? 3.907 -4.017 8.220 1.00 68.88 171 SER A CA 1
ATOM 1340 C C . SER A 1 171 ? 3.633 -2.888 9.220 1.00 68.88 171 SER A C 1
ATOM 1342 O O . SER A 1 171 ? 3.085 -3.138 10.295 1.00 68.88 171 SER A O 1
ATOM 1344 N N . LEU A 1 172 ? 3.916 -1.633 8.853 1.00 74.94 172 LEU A N 1
ATOM 1345 C CA . LEU A 1 172 ? 3.602 -0.462 9.681 1.00 74.94 172 LEU A CA 1
ATOM 1346 C C . LEU A 1 172 ? 2.093 -0.303 9.917 1.00 74.94 172 LEU A C 1
ATOM 1348 O O . LEU A 1 172 ? 1.677 -0.033 11.043 1.00 74.94 172 LEU A O 1
ATOM 1352 N N . ILE A 1 173 ? 1.260 -0.527 8.896 1.00 74.44 173 ILE A N 1
ATOM 1353 C CA . ILE A 1 173 ? -0.206 -0.462 9.024 1.00 74.44 173 ILE A CA 1
ATOM 1354 C C . ILE A 1 173 ? -0.722 -1.506 10.026 1.00 74.44 173 ILE A C 1
ATOM 1356 O O . ILE A 1 173 ? -1.590 -1.199 10.848 1.00 74.44 173 ILE A O 1
ATOM 1360 N N . ILE A 1 174 ? -0.189 -2.731 9.986 1.00 74.44 174 ILE A N 1
ATOM 1361 C CA . ILE A 1 174 ? -0.560 -3.800 10.926 1.00 74.44 174 ILE A CA 1
ATOM 1362 C C . ILE A 1 174 ? -0.154 -3.423 12.358 1.00 74.44 174 ILE A C 1
ATOM 1364 O O . ILE A 1 174 ? -0.958 -3.572 13.281 1.00 74.44 174 ILE A O 1
ATOM 1368 N N . ILE A 1 175 ? 1.051 -2.876 12.543 1.00 77.81 175 ILE A N 1
ATOM 1369 C CA . ILE A 1 175 ? 1.549 -2.425 13.851 1.00 77.81 175 ILE A CA 1
ATOM 1370 C C . ILE A 1 175 ? 0.665 -1.309 14.421 1.00 77.81 175 ILE A C 1
ATOM 1372 O O . ILE A 1 175 ? 0.268 -1.376 15.583 1.00 77.81 175 ILE A O 1
ATOM 1376 N N . ILE A 1 176 ? 0.291 -0.314 13.612 1.00 79.19 176 ILE A N 1
ATOM 1377 C CA . ILE A 1 176 ? -0.585 0.787 14.042 1.00 79.19 176 ILE A CA 1
ATOM 1378 C C . ILE A 1 176 ? -1.945 0.250 14.504 1.00 79.19 176 ILE A C 1
ATOM 1380 O O . ILE A 1 176 ? -2.443 0.643 15.558 1.00 79.19 176 ILE A O 1
ATOM 1384 N N . LYS A 1 177 ? -2.531 -0.691 13.758 1.00 78.25 177 LYS A N 1
ATOM 1385 C CA . LYS A 1 177 ? -3.793 -1.337 14.1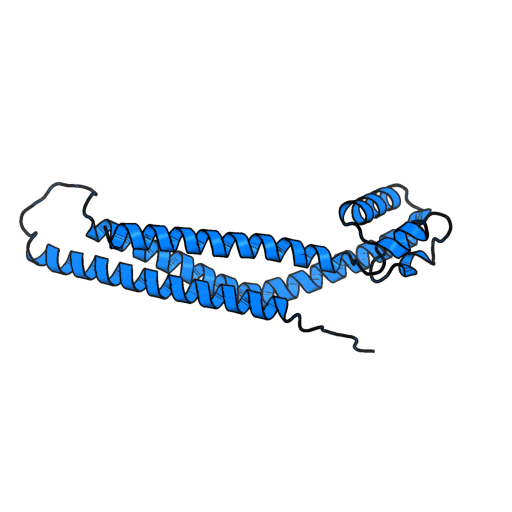42 1.00 78.25 177 LYS A CA 1
ATOM 1386 C C . LYS A 1 177 ? -3.671 -2.112 15.455 1.00 78.25 177 LYS A C 1
ATOM 1388 O O . LYS A 1 177 ? -4.570 -2.031 16.289 1.00 78.25 177 LYS A O 1
ATOM 1393 N N . PHE A 1 178 ? -2.563 -2.820 15.667 1.00 78.50 178 PHE A N 1
ATOM 1394 C CA . PHE A 1 178 ? -2.290 -3.515 16.926 1.00 78.50 178 PHE A CA 1
ATOM 1395 C C . PHE A 1 178 ? -2.171 -2.542 18.108 1.00 78.50 178 PHE A C 1
ATOM 1397 O O . PHE A 1 178 ? -2.752 -2.783 19.162 1.00 78.50 178 PHE A O 1
ATOM 1404 N N . ILE A 1 179 ? -1.495 -1.405 17.925 1.00 81.56 179 ILE A N 1
ATOM 1405 C CA . ILE A 1 179 ? -1.407 -0.357 18.951 1.00 81.56 179 ILE A CA 1
ATOM 1406 C C . ILE A 1 179 ? -2.802 0.188 19.282 1.00 81.56 179 ILE A C 1
ATOM 1408 O O . ILE A 1 179 ? -3.161 0.277 20.455 1.00 81.56 179 ILE A O 1
ATOM 1412 N N . ILE A 1 180 ? -3.618 0.489 18.266 1.00 77.62 180 ILE A N 1
ATOM 1413 C CA . ILE A 1 180 ? -5.004 0.947 18.450 1.00 77.62 180 ILE A CA 1
ATOM 1414 C C . ILE A 1 180 ? -5.825 -0.089 19.231 1.00 77.62 180 ILE A C 1
ATOM 1416 O O . ILE A 1 180 ? -6.555 0.282 20.148 1.00 77.62 180 ILE A O 1
ATOM 1420 N N . PHE A 1 181 ? -5.675 -1.379 18.915 1.00 78.00 181 PHE A N 1
ATOM 1421 C CA . PHE A 1 181 ? -6.321 -2.472 19.645 1.00 78.00 181 PHE A CA 1
ATOM 1422 C C . PHE A 1 181 ? -5.935 -2.492 21.128 1.00 78.00 181 PHE A C 1
ATOM 1424 O O . PHE A 1 181 ? -6.814 -2.559 21.984 1.00 78.00 181 PHE A O 1
ATOM 1431 N N . VAL A 1 182 ? -4.637 -2.406 21.434 1.00 76.94 182 VAL A N 1
ATOM 1432 C CA . VAL A 1 182 ? -4.142 -2.397 22.819 1.00 76.94 182 VAL A CA 1
ATOM 1433 C C . VAL A 1 182 ? -4.695 -1.193 23.581 1.00 76.94 182 VAL A C 1
ATOM 1435 O O . VAL A 1 182 ? -5.174 -1.355 24.700 1.00 76.94 182 VAL A O 1
ATO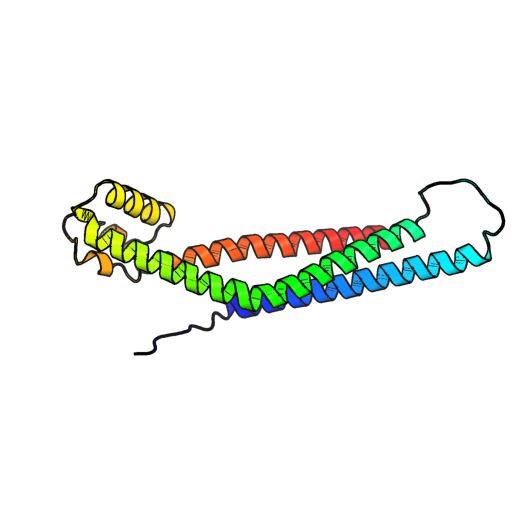M 1438 N N . ILE A 1 183 ? -4.709 -0.007 22.966 1.00 80.06 183 ILE A N 1
ATOM 1439 C CA . ILE A 1 183 ? -5.273 1.206 23.575 1.00 80.06 183 ILE A CA 1
ATOM 1440 C C . ILE A 1 183 ? -6.766 1.015 23.872 1.00 80.06 183 ILE A C 1
ATOM 1442 O O . ILE A 1 183 ? -7.194 1.231 25.004 1.00 80.06 183 ILE A O 1
ATOM 1446 N N . LEU A 1 184 ? -7.550 0.539 22.902 1.00 71.25 184 LEU A N 1
ATOM 1447 C CA . LEU A 1 184 ? -8.971 0.216 23.089 1.00 71.25 184 LEU A CA 1
ATOM 1448 C C . LEU A 1 184 ? -9.190 -0.767 24.240 1.00 71.25 184 LEU A C 1
ATOM 1450 O O . LEU A 1 184 ? -10.060 -0.544 25.077 1.00 71.25 184 LEU A O 1
ATOM 1454 N N . LEU A 1 185 ? -8.381 -1.824 24.312 1.00 75.50 185 LEU A N 1
ATOM 1455 C CA . LEU A 1 185 ? -8.476 -2.825 25.366 1.00 75.50 185 LEU A CA 1
ATOM 1456 C C . LEU A 1 185 ? -8.188 -2.215 26.746 1.00 75.50 185 LEU A C 1
ATOM 1458 O O . LEU A 1 185 ? -8.937 -2.460 27.685 1.00 75.50 185 LEU A O 1
ATOM 1462 N N . THR A 1 186 ? -7.154 -1.375 26.864 1.00 75.94 186 THR A N 1
ATOM 1463 C CA . THR A 1 186 ? -6.838 -0.690 28.130 1.00 75.94 186 THR A CA 1
ATOM 1464 C C . THR A 1 186 ? -7.934 0.279 28.572 1.00 75.94 186 THR A C 1
ATOM 1466 O O . THR A 1 186 ? -8.240 0.333 29.757 1.00 75.94 186 THR A O 1
ATOM 1469 N N . VAL A 1 187 ? -8.571 0.992 27.635 1.00 73.31 187 VAL A N 1
ATOM 1470 C CA . VAL A 1 187 ? -9.682 1.916 27.923 1.00 73.31 187 VAL A CA 1
ATOM 1471 C C . VAL A 1 187 ? -10.963 1.174 28.309 1.00 73.31 187 VAL A C 1
ATOM 1473 O O . VAL A 1 187 ? -11.735 1.683 29.106 1.00 73.31 187 VAL A O 1
ATOM 1476 N N . ILE A 1 188 ? -11.205 -0.016 27.755 1.00 70.69 188 ILE A N 1
ATOM 1477 C CA . ILE A 1 188 ? -12.377 -0.838 28.097 1.00 70.69 188 ILE A CA 1
ATOM 1478 C C . ILE A 1 188 ? -12.216 -1.516 29.466 1.00 70.69 188 ILE A C 1
ATOM 1480 O O . ILE A 1 188 ? -13.210 -1.738 30.153 1.00 70.69 188 ILE A O 1
ATOM 1484 N N . ILE A 1 189 ? -10.989 -1.898 29.836 1.00 72.31 189 ILE A N 1
ATOM 1485 C CA . ILE A 1 189 ? -10.701 -2.595 31.100 1.00 72.31 189 ILE A CA 1
ATOM 1486 C C . ILE A 1 189 ? -10.609 -1.623 32.291 1.00 72.31 189 ILE A C 1
ATOM 1488 O O . ILE A 1 189 ? -10.867 -2.043 33.420 1.00 72.31 189 ILE A O 1
ATOM 1492 N N . SER A 1 190 ? -10.218 -0.365 32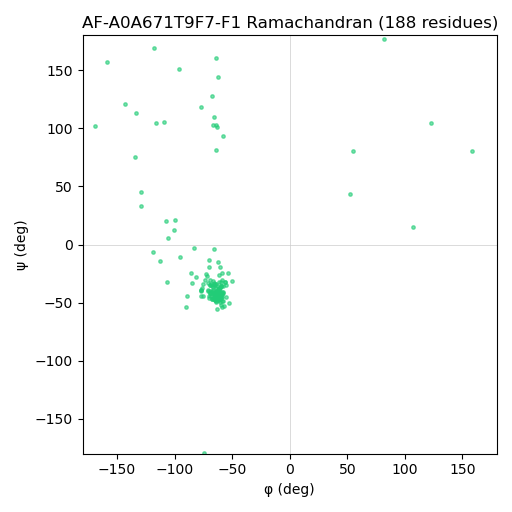.057 1.00 68.75 190 SER A N 1
ATOM 1493 C CA . SER A 1 190 ? -10.082 0.668 33.096 1.00 68.75 190 SER A CA 1
ATOM 1494 C C . SER A 1 190 ? -11.400 1.346 33.455 1.00 68.75 190 SER A C 1
ATOM 1496 O O . SER A 1 190 ? -11.441 1.855 34.599 1.00 68.75 190 SER A O 1
#

Organism: NCBI:txid1608454

Solvent-accessible surface area (backbone atoms only — not comparable to full-atom values): 10493 Å² total; per-residue (Å²): 131,96,76,73,90,69,79,54,65,64,59,55,50,51,51,50,54,52,50,51,50,26,51,53,44,25,53,51,12,49,51,39,24,52,53,10,48,55,46,45,59,65,45,58,80,70,51,92,81,67,93,85,79,93,83,81,54,69,39,56,52,34,29,56,51,11,48,52,38,26,51,55,19,48,51,46,42,54,44,54,63,48,40,62,58,49,47,56,51,48,50,53,50,51,47,50,53,51,37,53,49,44,49,54,35,58,77,41,30,90,81,30,73,67,41,38,52,52,51,51,51,50,32,63,76,67,57,26,26,51,52,90,35,42,68,69,40,67,88,40,73,87,82,48,84,53,71,69,56,35,62,75,16,48,88,34,41,65,67,57,53,62,54,55,58,51,55,55,55,53,51,51,54,52,51,52,51,51,53,51,50,52,53,53,50,53,65,72,75,104

pLDDT: mean 75.43, std 13.74, range [26.33, 92.19]

InterPro domains:
  IPR008952 Tetraspanin, EC2 domain superfamily [G3DSA:1.10.1450.10] (90-166)
  IPR008952 Tetraspanin, EC2 domain superfamily [SSF48652] (91-141)
  IPR018499 Tetraspanin/Peripherin [PF00335] (14-89)

Secondary structure (DSSP, 8-state):
--------HHHHHHHHHHHHHHHHHHHHHHHHHHHHHHHHHHHHTT-TT-----S--HHHHHHHHHHHHHHHHHHHHHHHHHHHHHHHHHHHHHHHHHHHHHHHHHHTTTT-HHHHHHHHHHHHHHT--SSS-GGGGGGGTTTS--HHHHHHTTT--HHHHHHHHHHHHHHHHHHHHHHHHHHHHHHHH-

Radius of gyration: 26.52 Å; Cα contacts (8 Å, |Δi|>4): 130; chains: 1; bounding box: 70×40×62 Å

Mean predicted aligned error: 12.56 Å